Protein AF-A0A534YIG6-F1 (afdb_monomer)

Secondary structure (DSSP, 8-state):
-HHHHHHHHHHHHHHHHHHHHHHHT--HHHHHHHHHHHHHTSTT-------HHHHHHHHHHHHHHHHHHHS-HHHHHHTHHHHHIIIIIIHHHHHHHHHHHHHHHH---HHHHHHHHHHH-S--HHHHHHHHHHTT--HHHHHHHHHHHHHHHHHHHHTTT-EEEEEEEEEEEETTEEEEE-TT-EE---TT---EEEEEEEEEEEEE------

Mean predicted aligned error: 13.11 Å

Solvent-accessible surface area (backbone atoms only — not comparable to full-atom values): 12025 Å² total; per-residue (Å²): 122,68,67,64,56,50,51,50,50,51,52,53,50,52,50,50,37,40,54,49,16,62,73,73,74,42,62,45,68,59,38,48,53,53,50,50,54,56,48,72,70,42,89,86,62,78,82,77,83,72,57,62,69,58,47,46,66,63,51,44,57,60,52,51,50,52,53,59,75,72,51,57,66,68,61,36,64,77,38,42,70,61,23,48,43,49,51,47,50,47,27,51,52,41,13,52,50,44,14,51,50,36,27,70,76,68,67,39,55,68,68,64,13,42,50,52,6,60,70,68,26,66,76,66,40,70,60,51,54,54,50,39,60,74,69,64,54,53,73,67,58,52,42,37,52,54,44,22,34,54,52,50,56,48,49,55,58,67,60,57,59,45,27,35,29,72,36,49,28,36,35,46,30,51,88,89,48,71,45,80,40,43,60,73,37,72,49,71,82,65,87,92,60,76,65,49,83,47,63,42,98,83,34,59,46,64,51,64,70,69,80,82,85,125

Sequence (214 aa):
MRGFETILVLICASTGLAVLGRRVSIPVPIMLVFGGLVAALIPGVQVVEIDPALAFTIFVPPLLFRSAITTSLRGLRANLRSVTLLAVGLVIATALAVAAAAHHFFHLGWAPAFVLGAILAPPDAVIGISLARALRLSRRSITIIEGETLLNDTTAFILYAQAVVTEGEMWLTFGTHTQHLGVGDTFHVPLGTPHSEKYGPQGATYWVARRNAR

Nearest PDB structures (foldseek):
  3d82-assembly1_E  TM=8.010E-01  e=5.508E-02  Shewanella frigidimarina NCIMB 400
  5wse-assembly2_C  TM=7.393E-01  e=2.748E-01  Thermotoga maritima MSB8
  8awo-assembly1_B  TM=7.359E-01  e=3.082E-01  Thermotoga maritima
  5wsf-assembly2_C  TM=7.374E-01  e=3.878E-01  Thermotoga maritima MSB8
  1y9q-assembly1_A-2  TM=3.743E-01  e=9.779E-02  Vibrio cholerae

pLDDT: mean 78.13, std 11.06, range [35.03, 95.88]

Structure (mmCIF, N/CA/C/O backbone):
data_AF-A0A534YIG6-F1
#
_entry.id   AF-A0A534YIG6-F1
#
loop_
_atom_site.group_PDB
_atom_site.id
_atom_site.type_symbol
_atom_site.label_atom_id
_atom_site.label_alt_id
_atom_site.label_comp_id
_atom_site.label_asym_id
_atom_site.label_entity_id
_atom_site.label_seq_id
_atom_site.pdbx_PDB_ins_code
_atom_site.Cartn_x
_atom_site.Cartn_y
_atom_site.Cartn_z
_atom_site.occupancy
_atom_site.B_iso_or_equiv
_atom_site.auth_seq_id
_atom_site.auth_comp_id
_atom_site.auth_asym_id
_atom_site.auth_atom_id
_atom_site.pdbx_PDB_model_num
ATOM 1 N N . MET A 1 1 ? -7.951 -27.644 20.552 1.00 49.50 1 MET A N 1
ATOM 2 C CA . MET A 1 1 ? -7.388 -28.329 19.364 1.00 49.50 1 MET A CA 1
ATOM 3 C C . MET A 1 1 ? -7.825 -27.718 18.022 1.00 49.50 1 MET A C 1
ATOM 5 O O . MET A 1 1 ? -7.054 -27.810 17.085 1.00 49.50 1 MET A O 1
ATOM 9 N N . ARG A 1 2 ? -8.957 -26.993 17.928 1.00 66.31 2 ARG A N 1
ATOM 10 C CA . ARG A 1 2 ? -9.499 -26.456 16.655 1.00 66.31 2 ARG A CA 1
ATOM 11 C C . ARG A 1 2 ? -8.653 -25.393 15.922 1.00 66.31 2 ARG A C 1
ATOM 13 O O . ARG A 1 2 ? -8.691 -25.334 14.705 1.00 66.31 2 ARG A O 1
ATOM 20 N N . GLY A 1 3 ? -7.873 -24.562 16.623 1.00 70.06 3 GLY A N 1
ATOM 21 C CA . GLY A 1 3 ? -7.145 -23.451 15.981 1.00 70.06 3 GLY A CA 1
ATOM 22 C C . GLY A 1 3 ? -6.006 -23.890 15.049 1.00 70.06 3 GLY A C 1
ATOM 23 O O . GLY A 1 3 ? -5.864 -23.357 13.953 1.00 70.06 3 GLY A O 1
ATOM 24 N N . PHE A 1 4 ? -5.220 -24.890 15.460 1.00 76.69 4 PHE A N 1
ATOM 25 C CA . PHE A 1 4 ? -4.097 -25.401 14.666 1.00 76.69 4 PHE A CA 1
ATOM 26 C C . PHE A 1 4 ? -4.571 -26.099 13.383 1.00 76.69 4 PHE A C 1
ATOM 28 O O . PHE A 1 4 ? -4.028 -25.852 12.309 1.00 76.69 4 PHE A O 1
ATOM 35 N N . GLU A 1 5 ? -5.626 -26.910 13.484 1.00 81.94 5 GLU A N 1
ATOM 36 C CA . GLU A 1 5 ? -6.263 -27.568 12.338 1.00 81.94 5 GLU A CA 1
ATOM 37 C C . GLU A 1 5 ? -6.800 -26.543 11.333 1.00 81.94 5 GLU A C 1
ATOM 39 O O . GLU A 1 5 ? -6.536 -26.665 10.139 1.00 81.94 5 GLU A O 1
ATOM 44 N N . THR A 1 6 ? -7.464 -25.482 11.804 1.00 79.62 6 THR A N 1
ATOM 45 C CA . THR A 1 6 ? -7.953 -24.398 10.939 1.00 79.62 6 THR A CA 1
ATOM 46 C C . THR A 1 6 ? -6.810 -23.692 10.210 1.00 79.62 6 THR A C 1
ATOM 48 O O . THR A 1 6 ? -6.906 -23.468 9.005 1.00 79.62 6 THR A O 1
ATOM 51 N N . ILE A 1 7 ? -5.699 -23.384 10.892 1.00 82.00 7 ILE A N 1
ATOM 52 C CA . ILE A 1 7 ? -4.524 -22.765 10.255 1.00 82.00 7 ILE A CA 1
ATOM 53 C C . ILE A 1 7 ? -3.940 -23.689 9.180 1.00 82.00 7 ILE A C 1
ATOM 55 O O . ILE A 1 7 ? -3.652 -23.230 8.076 1.00 82.00 7 ILE A O 1
ATOM 59 N N . LEU A 1 8 ? -3.806 -24.989 9.462 1.00 85.31 8 LEU A N 1
ATOM 60 C CA . LEU A 1 8 ? -3.329 -25.959 8.474 1.00 85.31 8 LEU A CA 1
ATOM 61 C C . LEU A 1 8 ? -4.254 -26.037 7.256 1.00 85.31 8 LEU A C 1
ATOM 63 O O . LEU A 1 8 ? -3.773 -25.991 6.125 1.00 85.31 8 LEU A O 1
ATOM 67 N N . VAL A 1 9 ? -5.572 -26.089 7.468 1.00 86.88 9 VAL A N 1
ATOM 68 C CA . VAL A 1 9 ? -6.560 -26.082 6.380 1.00 86.88 9 VAL A CA 1
ATOM 69 C C . VAL A 1 9 ? -6.446 -24.804 5.551 1.00 86.88 9 VAL A C 1
ATOM 71 O O . VAL A 1 9 ? -6.423 -24.885 4.325 1.00 86.88 9 VAL A O 1
ATOM 74 N N . LEU A 1 10 ? -6.302 -23.636 6.184 1.00 85.19 10 LEU A N 1
ATOM 75 C CA . LEU A 1 10 ? -6.121 -22.358 5.487 1.00 85.19 10 LEU A CA 1
ATOM 76 C C . LEU A 1 10 ? -4.812 -22.314 4.683 1.00 85.19 10 LEU A C 1
ATOM 78 O O . LEU A 1 10 ? -4.804 -21.831 3.549 1.00 85.19 10 LEU A O 1
ATOM 82 N N . ILE A 1 11 ? -3.711 -22.855 5.212 1.00 88.06 11 ILE A N 1
ATOM 83 C CA . ILE A 1 11 ? -2.432 -22.959 4.489 1.00 88.06 11 ILE A CA 1
ATOM 84 C C . ILE A 1 11 ? -2.565 -23.907 3.290 1.00 88.06 11 ILE A C 1
ATOM 86 O O . ILE A 1 11 ? -2.140 -23.571 2.183 1.00 88.06 11 ILE A O 1
ATOM 90 N N . CYS A 1 12 ? -3.189 -25.072 3.469 1.00 90.94 12 CYS A N 1
ATOM 91 C CA . CYS A 1 12 ? -3.427 -26.020 2.383 1.00 90.94 12 CYS A CA 1
ATOM 92 C C . CYS A 1 12 ? -4.341 -25.426 1.303 1.00 90.94 12 CYS A C 1
ATOM 94 O O . CYS A 1 12 ? -4.017 -25.504 0.117 1.00 90.94 12 CYS A O 1
ATOM 96 N N . ALA A 1 13 ? -5.443 -24.786 1.699 1.00 89.62 13 ALA A N 1
ATOM 97 C CA . ALA A 1 13 ? -6.391 -24.155 0.787 1.00 89.62 13 ALA A CA 1
ATOM 98 C C . ALA A 1 13 ? -5.748 -22.996 0.014 1.00 89.62 13 ALA A C 1
ATOM 100 O O . ALA A 1 13 ? -5.830 -22.958 -1.214 1.00 89.62 13 ALA A O 1
ATOM 101 N N . SER A 1 14 ? -5.042 -22.091 0.699 1.00 89.44 14 SER A N 1
ATOM 102 C CA . SER A 1 14 ? -4.335 -20.974 0.055 1.00 89.44 14 SER A CA 1
ATOM 103 C C . SER A 1 14 ? -3.239 -21.458 -0.899 1.00 89.44 14 SER A C 1
ATOM 105 O O . SER A 1 14 ? -3.114 -20.938 -2.009 1.00 89.44 14 SER A O 1
ATOM 107 N N . THR A 1 15 ? -2.501 -22.510 -0.535 1.00 91.69 15 THR A N 1
ATOM 108 C CA . THR A 1 15 ? -1.505 -23.133 -1.419 1.00 91.69 15 THR A CA 1
ATOM 109 C C . THR A 1 15 ? -2.167 -23.761 -2.646 1.00 91.69 15 THR A C 1
ATOM 111 O O . THR A 1 15 ? -1.694 -23.558 -3.767 1.00 91.69 15 THR A O 1
ATOM 114 N N . GLY A 1 16 ? -3.283 -24.475 -2.465 1.00 93.50 16 GLY A N 1
ATOM 115 C CA . GLY A 1 16 ? -4.069 -25.059 -3.553 1.00 93.50 16 GLY A CA 1
ATOM 116 C C . GLY A 1 16 ? -4.593 -24.004 -4.527 1.00 93.50 16 GLY A C 1
ATOM 117 O O . GLY A 1 16 ? -4.392 -24.128 -5.736 1.00 93.50 16 GLY A O 1
ATOM 118 N N . LEU A 1 17 ? -5.169 -22.916 -4.008 1.00 92.38 17 LEU A N 1
ATOM 119 C CA . LEU A 1 17 ? -5.618 -21.766 -4.798 1.00 92.38 17 LEU A CA 1
ATOM 120 C C . LEU A 1 17 ? -4.461 -21.096 -5.543 1.00 92.38 17 LEU A C 1
ATOM 122 O O . LEU A 1 17 ? -4.604 -20.750 -6.714 1.00 92.38 17 LEU A O 1
ATOM 126 N N . ALA A 1 18 ? -3.295 -20.960 -4.908 1.00 88.94 18 ALA A N 1
ATOM 127 C CA . ALA A 1 18 ? -2.114 -20.393 -5.547 1.00 88.94 18 ALA A CA 1
ATOM 128 C C . ALA A 1 18 ? -1.583 -21.280 -6.687 1.00 88.94 18 ALA A C 1
ATOM 130 O O . ALA A 1 18 ? -1.175 -20.767 -7.731 1.00 88.94 18 ALA A O 1
ATOM 131 N N . VAL A 1 19 ? -1.586 -22.607 -6.515 1.00 92.12 19 VAL A N 1
ATOM 132 C CA . VAL A 1 19 ? -1.224 -23.563 -7.576 1.00 92.12 19 VAL A CA 1
ATOM 133 C C . VAL A 1 19 ? -2.226 -23.495 -8.724 1.00 92.12 19 VAL A C 1
ATOM 135 O O . VAL A 1 19 ? -1.816 -23.427 -9.884 1.00 92.12 19 VAL A O 1
ATOM 138 N N . LEU A 1 20 ? -3.522 -23.478 -8.407 1.00 91.06 20 LEU A N 1
ATOM 139 C CA . LEU A 1 20 ? -4.584 -23.395 -9.400 1.00 91.06 20 LEU A CA 1
ATOM 140 C C . LEU A 1 20 ? -4.486 -22.093 -10.196 1.00 91.06 20 LEU A C 1
ATOM 142 O O . LEU A 1 20 ? -4.445 -22.151 -11.420 1.00 91.06 20 LEU A O 1
ATOM 146 N N . GLY A 1 21 ? -4.341 -20.951 -9.518 1.00 86.31 21 GLY A N 1
ATOM 147 C CA . GLY A 1 21 ? -4.165 -19.638 -10.143 1.00 86.31 21 GLY A CA 1
ATOM 148 C C . GLY A 1 21 ? -3.024 -19.616 -11.149 1.00 86.31 21 GLY A C 1
ATOM 149 O O . GLY A 1 21 ? -3.207 -19.198 -12.290 1.00 86.31 21 GLY A O 1
ATOM 150 N N . ARG A 1 22 ? -1.870 -20.187 -10.777 1.00 85.88 22 ARG A N 1
ATOM 151 C CA . ARG A 1 22 ? -0.736 -20.329 -11.701 1.00 85.88 22 ARG A CA 1
ATOM 152 C C . ARG A 1 22 ? -1.062 -21.200 -12.914 1.00 85.88 22 ARG A C 1
ATOM 154 O O . ARG A 1 22 ? -0.603 -20.880 -14.005 1.00 85.88 22 ARG A O 1
ATOM 161 N N . ARG A 1 23 ? -1.847 -22.273 -12.757 1.00 89.38 23 ARG A N 1
ATOM 162 C CA . ARG A 1 23 ? -2.255 -23.131 -13.885 1.00 89.38 23 ARG A CA 1
ATOM 163 C C . ARG A 1 23 ? -3.220 -22.439 -14.842 1.00 89.38 23 ARG A C 1
ATOM 165 O O . ARG A 1 23 ? -3.083 -22.616 -16.045 1.00 89.38 23 ARG A O 1
ATOM 172 N N . VAL A 1 24 ? -4.165 -21.659 -14.323 1.00 89.88 24 VAL A N 1
ATOM 173 C CA . VAL A 1 24 ? -5.158 -20.943 -15.142 1.00 89.88 24 VAL A CA 1
ATOM 174 C C . VAL A 1 24 ? -4.703 -19.538 -15.556 1.00 89.88 24 VAL A C 1
ATOM 176 O O . VAL A 1 24 ? -5.471 -18.801 -16.159 1.00 89.88 24 VAL A O 1
ATOM 179 N N . SER A 1 25 ? -3.452 -19.162 -15.255 1.00 82.94 25 SER A N 1
ATOM 180 C CA . SER A 1 25 ? -2.882 -17.831 -15.530 1.00 82.94 25 SER A CA 1
ATOM 181 C C . SER A 1 25 ? -3.650 -16.663 -14.896 1.00 82.94 25 SER A C 1
ATOM 183 O O . SER A 1 25 ? -3.586 -15.535 -15.378 1.00 82.94 25 SER A O 1
ATOM 185 N N . ILE A 1 26 ? -4.337 -16.916 -13.779 1.00 82.69 26 ILE A N 1
ATOM 186 C CA . ILE A 1 26 ? -4.983 -15.879 -12.972 1.00 82.69 26 ILE A CA 1
ATOM 187 C C . ILE A 1 26 ? -4.019 -15.464 -11.847 1.00 82.69 26 ILE A C 1
ATOM 189 O O . ILE A 1 26 ? -3.468 -16.336 -11.163 1.00 82.69 26 ILE A O 1
ATOM 193 N N . PRO A 1 27 ? -3.810 -14.154 -11.613 1.00 78.44 27 PRO A N 1
ATOM 194 C CA . PRO A 1 27 ? -3.016 -13.666 -10.492 1.00 78.44 27 PRO A CA 1
ATOM 195 C C . PRO A 1 27 ? -3.444 -14.278 -9.153 1.00 78.44 27 PRO A C 1
ATOM 197 O O . PRO A 1 27 ? -4.619 -14.276 -8.789 1.00 78.44 27 PRO A O 1
ATOM 200 N N . VAL A 1 28 ? -2.463 -14.768 -8.390 1.00 82.75 28 VAL A N 1
ATOM 201 C CA . VAL A 1 28 ? -2.686 -15.414 -7.086 1.00 82.75 28 VAL A CA 1
ATOM 202 C C . VAL A 1 28 ? -3.504 -14.547 -6.113 1.00 82.75 28 VAL A C 1
ATOM 204 O O . VAL A 1 28 ? -4.407 -15.108 -5.497 1.00 82.75 28 VAL A O 1
ATOM 207 N N . PRO A 1 29 ? -3.288 -13.217 -5.986 1.00 82.69 29 PRO A N 1
ATOM 208 C CA . PRO A 1 29 ? -4.099 -12.385 -5.092 1.00 82.69 29 PRO A CA 1
ATOM 209 C C . PRO A 1 29 ? -5.599 -12.457 -5.397 1.00 82.69 29 PRO A C 1
ATOM 211 O O . PRO A 1 29 ? -6.402 -12.599 -4.482 1.00 82.69 29 PRO A O 1
ATOM 214 N N . ILE A 1 30 ? -5.977 -12.460 -6.681 1.00 84.94 30 ILE A N 1
ATOM 215 C CA . ILE A 1 30 ? -7.377 -12.576 -7.112 1.00 84.94 30 ILE A CA 1
ATOM 216 C C . ILE A 1 30 ? -7.951 -13.920 -6.650 1.00 84.94 30 ILE A C 1
ATOM 218 O O . ILE A 1 30 ? -9.016 -13.964 -6.038 1.00 84.94 30 ILE A O 1
ATOM 222 N N . MET A 1 31 ? -7.215 -15.012 -6.870 1.00 88.00 31 MET A N 1
ATOM 223 C CA . MET A 1 31 ? -7.632 -16.350 -6.434 1.00 88.00 31 MET A CA 1
ATOM 224 C C . MET A 1 31 ? -7.809 -16.445 -4.917 1.00 88.00 31 MET A C 1
ATOM 226 O O . MET A 1 31 ? -8.735 -17.104 -4.452 1.00 88.00 31 MET A O 1
ATOM 230 N N . LEU A 1 32 ? -6.937 -15.792 -4.145 1.00 88.31 32 LEU A N 1
ATOM 231 C CA . LEU A 1 32 ? -7.013 -15.780 -2.685 1.00 88.31 32 LEU A CA 1
ATOM 232 C C . LEU A 1 32 ? -8.190 -14.943 -2.175 1.00 88.31 32 LEU A C 1
ATOM 234 O O . LEU A 1 32 ? -8.869 -15.385 -1.255 1.00 88.31 32 LEU A O 1
ATOM 238 N N . VAL A 1 33 ? -8.472 -13.787 -2.784 1.00 88.06 33 VAL A N 1
ATOM 239 C CA . VAL A 1 33 ? -9.627 -12.946 -2.419 1.00 88.06 33 VAL A CA 1
ATOM 240 C C . VAL A 1 33 ? -10.936 -13.678 -2.698 1.00 88.06 33 VAL A C 1
ATOM 242 O O . VAL A 1 33 ? -11.773 -13.793 -1.805 1.00 88.06 33 VAL A O 1
ATOM 245 N N . PHE A 1 34 ? -11.104 -14.238 -3.900 1.00 90.00 34 PHE A N 1
ATOM 246 C CA . PHE A 1 34 ? -12.306 -15.007 -4.230 1.00 90.00 34 PHE A CA 1
ATOM 247 C C . PHE A 1 34 ? -12.418 -16.286 -3.398 1.00 90.00 34 PHE A C 1
ATOM 249 O O . PHE A 1 34 ? -13.502 -16.612 -2.923 1.00 90.00 34 PHE A O 1
ATOM 256 N N . GLY A 1 35 ? -11.309 -16.993 -3.171 1.00 90.00 35 GLY A N 1
ATOM 257 C CA . GLY A 1 35 ? -11.291 -18.174 -2.312 1.00 90.00 35 GLY A CA 1
ATOM 258 C C . GLY A 1 35 ? -11.660 -17.855 -0.863 1.00 90.00 35 GLY A C 1
ATOM 259 O O . GLY A 1 35 ? -12.450 -18.580 -0.265 1.00 90.00 35 GLY A O 1
ATOM 260 N N . GLY A 1 36 ? -11.151 -16.746 -0.321 1.00 88.75 36 GLY A N 1
ATOM 261 C CA . GLY A 1 36 ? -11.511 -16.241 1.002 1.00 88.75 36 GLY A CA 1
ATOM 262 C C . GLY A 1 36 ? -12.979 -15.826 1.092 1.00 88.75 36 GLY A C 1
ATOM 263 O O . GLY A 1 36 ? -13.642 -16.166 2.066 1.00 88.75 36 GLY A O 1
ATOM 264 N N . LEU A 1 37 ? -13.513 -15.175 0.053 1.00 89.31 37 LEU A N 1
ATOM 265 C CA . LEU A 1 37 ? -14.929 -14.813 -0.028 1.00 89.31 37 LEU A CA 1
ATOM 266 C C . LEU A 1 37 ? -15.829 -16.055 -0.034 1.00 89.31 37 LEU A C 1
ATOM 268 O O . LEU A 1 37 ? -16.787 -16.120 0.728 1.00 89.31 37 LEU A O 1
ATOM 272 N N . VAL A 1 38 ? -15.503 -17.062 -0.850 1.00 89.25 38 VAL A N 1
ATOM 273 C CA . VAL A 1 38 ? -16.237 -18.336 -0.878 1.00 89.25 38 VAL A CA 1
ATOM 274 C C . VAL A 1 38 ? -16.141 -19.040 0.474 1.00 89.25 38 VAL A C 1
ATOM 276 O O . VAL A 1 38 ? -17.154 -19.515 0.977 1.00 89.25 38 VAL A O 1
ATOM 279 N N . ALA A 1 39 ? -14.959 -19.066 1.095 1.00 85.56 39 ALA A N 1
ATOM 280 C CA . ALA A 1 39 ? -14.767 -19.661 2.414 1.00 85.56 39 ALA A CA 1
ATOM 281 C C . ALA A 1 39 ? -15.574 -18.945 3.509 1.00 85.56 39 ALA A C 1
ATOM 283 O O . ALA A 1 39 ? -16.122 -19.609 4.384 1.00 85.56 39 ALA A O 1
ATOM 284 N N . ALA A 1 40 ? -15.705 -17.616 3.437 1.00 84.06 40 ALA A N 1
ATOM 285 C CA . ALA A 1 40 ? -16.496 -16.826 4.379 1.00 84.06 40 ALA A CA 1
ATOM 286 C C . ALA A 1 40 ? -18.004 -17.130 4.310 1.00 84.06 40 ALA A C 1
ATOM 288 O O . ALA A 1 40 ? -18.717 -16.915 5.287 1.00 84.06 40 ALA A O 1
ATOM 289 N N . LEU A 1 41 ? -18.494 -17.652 3.179 1.00 86.44 41 LEU A N 1
ATOM 290 C CA . LEU A 1 41 ? -19.889 -18.073 3.017 1.00 86.44 41 LEU A CA 1
ATOM 291 C C . LEU A 1 41 ? -20.163 -19.482 3.572 1.00 86.44 41 LEU A C 1
ATOM 293 O O . LEU A 1 41 ? -21.326 -19.864 3.689 1.00 86.44 41 LEU A O 1
ATOM 297 N N . ILE A 1 42 ? -19.128 -20.264 3.907 1.00 84.25 42 ILE A N 1
ATOM 298 C CA . ILE A 1 42 ? -19.281 -21.631 4.419 1.00 84.25 42 ILE A CA 1
ATOM 299 C C . ILE A 1 42 ? -19.593 -21.580 5.927 1.00 84.25 42 ILE A C 1
ATOM 301 O O . ILE A 1 42 ? -18.745 -21.149 6.717 1.00 84.25 42 ILE A O 1
ATOM 305 N N . PRO A 1 43 ? -20.771 -22.063 6.370 1.00 77.31 43 PRO A N 1
ATOM 306 C CA . PRO A 1 43 ? -21.122 -22.082 7.786 1.00 77.31 43 PRO A CA 1
ATOM 307 C C . PRO A 1 43 ? -20.145 -22.956 8.580 1.00 77.31 43 PRO A C 1
ATOM 309 O O . PRO A 1 43 ? -19.901 -24.107 8.226 1.00 77.31 43 PRO A O 1
ATOM 312 N N . GLY A 1 44 ? -19.602 -22.422 9.675 1.00 74.56 44 GLY A N 1
ATOM 313 C CA . GLY A 1 44 ? -18.686 -23.153 10.558 1.00 74.56 44 GLY A CA 1
ATOM 314 C C . GLY A 1 44 ? -17.196 -22.949 10.270 1.00 74.56 44 GLY A C 1
ATOM 315 O O . GLY A 1 44 ? -16.374 -23.425 11.056 1.00 74.56 44 GLY A O 1
ATOM 316 N N . VAL A 1 45 ? -16.825 -22.203 9.221 1.00 72.56 45 VAL A N 1
ATOM 317 C CA . VAL A 1 45 ? -15.451 -21.699 9.077 1.00 72.56 45 VAL A CA 1
ATOM 318 C C . VAL A 1 45 ? -15.197 -20.678 10.182 1.00 72.56 45 VAL A C 1
ATOM 320 O O . VAL A 1 45 ? -15.878 -19.659 10.281 1.00 72.56 45 VAL A O 1
ATOM 323 N N . GLN A 1 46 ? -14.225 -20.964 11.048 1.00 68.81 46 GLN A N 1
ATOM 324 C CA . GLN A 1 46 ? -13.821 -20.012 12.075 1.00 68.81 46 GLN A CA 1
ATOM 325 C C . GLN A 1 46 ? -13.080 -18.855 11.408 1.00 68.81 46 GLN A C 1
ATOM 327 O O . GLN A 1 46 ? -12.040 -19.062 10.780 1.00 68.81 46 GLN A O 1
ATOM 332 N N . VAL A 1 47 ? -13.604 -17.641 11.565 1.00 67.94 47 VAL A N 1
ATOM 333 C CA . VAL A 1 47 ? -12.880 -16.429 11.189 1.00 67.94 47 VAL A CA 1
ATOM 334 C C . VAL A 1 47 ? -11.720 -16.287 12.166 1.00 67.94 47 VAL A C 1
ATOM 336 O O . VAL A 1 47 ? -11.909 -15.992 13.344 1.00 67.94 47 VAL A O 1
ATOM 339 N N . VAL A 1 48 ? -10.513 -16.587 11.690 1.00 69.94 48 VAL A N 1
ATOM 340 C CA . VAL A 1 48 ? -9.295 -16.355 12.461 1.00 69.94 48 VAL A CA 1
ATOM 341 C C . VAL A 1 48 ? -8.974 -14.873 12.344 1.00 69.94 48 VAL A C 1
ATOM 343 O O . VAL A 1 48 ? -8.442 -14.424 11.330 1.00 69.94 48 VAL A O 1
ATOM 346 N N . GLU A 1 49 ? -9.319 -14.108 13.374 1.00 69.69 49 GLU A N 1
ATOM 347 C CA . GLU A 1 49 ? -8.887 -12.719 13.489 1.00 69.69 49 GLU A CA 1
ATOM 348 C C . GLU A 1 49 ? -7.393 -12.693 13.816 1.00 69.69 49 GLU A C 1
ATOM 350 O O . GLU A 1 49 ? -6.964 -12.928 14.945 1.00 69.69 49 GLU A O 1
ATOM 355 N N . ILE A 1 50 ? -6.580 -12.457 12.788 1.00 68.69 50 ILE A N 1
ATOM 356 C CA . ILE A 1 50 ? -5.165 -12.150 12.970 1.00 68.69 50 ILE A CA 1
ATOM 357 C C . ILE A 1 50 ? -5.079 -10.670 13.304 1.00 68.69 50 ILE A C 1
ATOM 359 O O . ILE A 1 50 ? -5.517 -9.849 12.499 1.00 68.69 50 ILE A O 1
ATOM 363 N N . ASP A 1 51 ? -4.487 -10.333 14.452 1.00 72.31 51 ASP A N 1
ATOM 364 C CA . ASP A 1 51 ? -4.167 -8.947 14.782 1.00 72.31 51 ASP A CA 1
ATOM 365 C C . ASP A 1 51 ? -3.273 -8.358 13.676 1.00 72.31 51 ASP A C 1
ATOM 367 O O . ASP A 1 51 ? -2.143 -8.818 13.480 1.00 72.31 51 ASP A O 1
ATOM 371 N N . PRO A 1 52 ? -3.742 -7.337 12.943 1.00 65.25 52 PRO A N 1
ATOM 372 C CA . PRO A 1 52 ? -2.955 -6.698 11.903 1.00 65.25 52 PRO A CA 1
ATOM 373 C C . PRO A 1 52 ? -1.634 -6.128 12.402 1.00 65.25 52 PRO A C 1
ATOM 375 O O . PRO A 1 52 ? -0.685 -6.122 11.630 1.00 65.25 52 PRO A O 1
ATOM 378 N N . ALA A 1 53 ? -1.518 -5.713 13.669 1.00 65.00 53 ALA A N 1
ATOM 379 C CA . ALA A 1 53 ? -0.240 -5.263 14.215 1.00 65.00 53 ALA A CA 1
ATOM 380 C C . ALA A 1 53 ? 0.790 -6.400 14.250 1.00 65.00 53 ALA A C 1
ATOM 382 O O . ALA A 1 53 ? 1.939 -6.224 13.832 1.00 65.00 53 ALA A O 1
ATOM 383 N N . LEU A 1 54 ? 0.363 -7.592 14.675 1.00 71.62 54 LEU A N 1
ATOM 384 C CA . LEU A 1 54 ? 1.181 -8.801 14.609 1.00 71.62 54 LEU A CA 1
ATOM 385 C C . LEU A 1 54 ? 1.453 -9.206 13.158 1.00 71.62 54 LEU A C 1
ATOM 387 O O . LEU A 1 54 ? 2.590 -9.535 12.833 1.00 71.62 54 LEU A O 1
ATOM 391 N N . ALA A 1 55 ? 0.459 -9.130 12.268 1.00 72.06 55 ALA A N 1
ATOM 392 C CA . ALA A 1 55 ? 0.651 -9.434 10.852 1.00 72.06 55 ALA A CA 1
ATOM 393 C C . ALA A 1 55 ? 1.693 -8.505 10.210 1.00 72.06 55 ALA A C 1
ATOM 395 O O . ALA A 1 55 ? 2.631 -8.985 9.578 1.00 72.06 55 ALA A O 1
ATOM 396 N N . PHE A 1 56 ? 1.590 -7.190 10.415 1.00 67.88 56 PHE A N 1
ATOM 397 C CA . PHE A 1 56 ? 2.572 -6.239 9.906 1.00 67.88 56 PHE A CA 1
ATOM 398 C C . PHE A 1 56 ? 3.954 -6.513 10.501 1.00 67.88 56 PHE A C 1
ATOM 400 O O . PHE A 1 56 ? 4.916 -6.637 9.754 1.00 67.88 56 PHE A O 1
ATOM 407 N N . THR A 1 57 ? 4.055 -6.713 11.815 1.00 73.00 57 THR A N 1
ATOM 408 C CA . THR A 1 57 ? 5.340 -6.961 12.490 1.00 73.00 57 THR A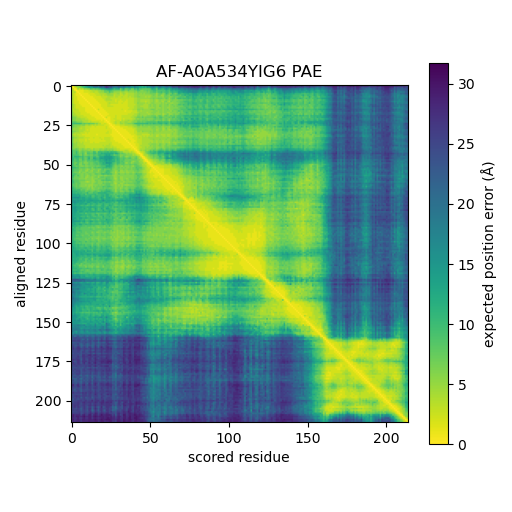 CA 1
ATOM 409 C C . THR A 1 57 ? 6.011 -8.260 12.034 1.00 73.00 57 THR A C 1
ATOM 411 O O . THR A 1 57 ? 7.233 -8.319 11.931 1.00 73.00 57 THR A O 1
ATOM 414 N N . ILE A 1 58 ? 5.235 -9.305 11.743 1.00 77.12 58 ILE A N 1
ATOM 415 C CA . ILE A 1 58 ? 5.766 -10.615 11.347 1.00 77.12 58 ILE A CA 1
ATOM 416 C C . ILE A 1 58 ? 6.044 -10.671 9.841 1.00 77.12 58 ILE A C 1
ATOM 418 O O . ILE A 1 58 ? 7.074 -11.205 9.434 1.00 77.12 58 ILE A O 1
ATOM 422 N N . PHE A 1 59 ? 5.147 -10.139 9.004 1.00 78.81 59 PHE A N 1
ATOM 423 C CA . PHE A 1 59 ? 5.227 -10.292 7.549 1.00 78.81 59 PHE A CA 1
ATOM 424 C C . PHE A 1 59 ? 5.947 -9.135 6.848 1.00 78.81 59 PHE A C 1
ATOM 426 O O . PHE A 1 59 ? 6.675 -9.392 5.890 1.00 78.81 59 PHE A O 1
ATOM 433 N N . VAL A 1 60 ? 5.807 -7.884 7.304 1.00 75.38 60 VAL A N 1
ATOM 434 C CA . VAL A 1 60 ? 6.413 -6.729 6.612 1.00 75.38 60 VAL A CA 1
ATOM 435 C C . VAL A 1 60 ? 7.939 -6.757 6.658 1.00 75.38 60 VAL A C 1
ATOM 437 O O . VAL A 1 60 ? 8.532 -6.632 5.587 1.00 75.38 60 VAL A O 1
ATOM 440 N N . PRO A 1 61 ? 8.621 -6.968 7.804 1.00 76.62 61 PRO A N 1
ATOM 441 C CA . PRO A 1 61 ? 10.080 -6.914 7.826 1.00 76.62 61 PRO A CA 1
ATOM 442 C C . PRO A 1 61 ? 10.746 -7.947 6.904 1.00 76.62 61 PRO A C 1
ATOM 444 O O . PRO A 1 61 ? 11.631 -7.552 6.143 1.00 76.62 61 PRO A O 1
ATOM 447 N N . PRO A 1 62 ? 10.326 -9.231 6.867 1.00 77.69 62 PRO A N 1
ATOM 448 C CA . PRO A 1 62 ? 10.870 -10.189 5.904 1.00 77.69 62 PRO A CA 1
ATOM 449 C C . PRO A 1 62 ? 10.597 -9.813 4.443 1.00 77.69 62 PRO A C 1
ATOM 451 O O . PRO A 1 62 ? 11.472 -10.000 3.593 1.00 77.69 62 PRO A O 1
ATOM 454 N N . LEU A 1 63 ? 9.407 -9.280 4.135 1.00 74.75 63 LEU A N 1
ATOM 455 C CA . LEU A 1 63 ? 9.055 -8.835 2.783 1.00 74.75 63 LEU A CA 1
ATOM 456 C C . LEU A 1 63 ? 9.922 -7.645 2.348 1.00 74.75 63 LEU A C 1
ATOM 458 O O . LEU A 1 63 ? 10.535 -7.703 1.281 1.00 74.75 63 LEU A O 1
ATOM 462 N N . LEU A 1 64 ? 10.055 -6.625 3.200 1.00 72.38 64 LEU A N 1
ATOM 463 C CA . LEU A 1 64 ? 10.915 -5.464 2.962 1.00 72.38 64 LEU A CA 1
ATOM 464 C C . LEU A 1 64 ? 12.384 -5.866 2.833 1.00 72.38 64 LEU A C 1
ATOM 466 O O . LEU A 1 64 ? 13.059 -5.421 1.908 1.00 72.38 64 LEU A O 1
ATOM 470 N N . PHE A 1 65 ? 12.877 -6.741 3.715 1.00 74.12 65 PHE A N 1
ATOM 471 C CA . PHE A 1 65 ? 14.251 -7.236 3.658 1.00 74.12 65 PHE A CA 1
ATOM 472 C C . PHE A 1 65 ? 14.528 -7.936 2.326 1.00 74.12 65 PHE A C 1
ATOM 474 O O . PHE A 1 65 ? 15.526 -7.644 1.666 1.00 74.12 65 PHE A O 1
ATOM 481 N N . ARG A 1 66 ? 13.614 -8.809 1.879 1.00 75.94 66 ARG A N 1
ATOM 482 C CA . ARG A 1 66 ? 13.722 -9.487 0.583 1.00 75.94 66 ARG A CA 1
ATOM 483 C C . ARG A 1 66 ? 13.730 -8.496 -0.583 1.00 75.94 66 ARG A C 1
ATOM 485 O O . ARG A 1 66 ? 14.537 -8.651 -1.502 1.00 75.94 66 ARG A O 1
ATOM 492 N N . SER A 1 67 ? 12.867 -7.486 -0.558 1.00 69.25 67 SER A N 1
ATOM 493 C CA . SER A 1 67 ? 12.830 -6.440 -1.586 1.00 69.25 67 SER A CA 1
ATOM 494 C C . SER A 1 67 ? 14.116 -5.605 -1.594 1.00 69.25 67 SER A C 1
ATOM 496 O O . SER A 1 67 ? 14.674 -5.339 -2.659 1.00 69.25 67 SER A O 1
ATOM 498 N N . ALA A 1 68 ? 14.658 -5.268 -0.421 1.00 71.75 68 ALA A N 1
ATOM 499 C CA . ALA A 1 68 ? 15.886 -4.490 -0.284 1.00 71.75 68 ALA A CA 1
ATOM 500 C C . ALA A 1 68 ? 17.117 -5.220 -0.848 1.00 71.75 68 ALA A C 1
ATOM 502 O O . ALA A 1 68 ? 17.907 -4.614 -1.569 1.00 71.75 68 ALA A O 1
ATOM 503 N N . ILE A 1 69 ? 17.270 -6.523 -0.579 1.00 77.06 69 ILE A N 1
ATOM 504 C CA . ILE A 1 69 ? 18.433 -7.298 -1.054 1.00 77.06 69 ILE A CA 1
ATOM 505 C C . ILE A 1 69 ? 18.355 -7.673 -2.541 1.00 77.06 69 ILE A C 1
ATOM 507 O O . ILE A 1 69 ? 19.382 -7.945 -3.159 1.00 77.06 69 ILE A O 1
ATOM 511 N N . THR A 1 70 ? 17.153 -7.720 -3.122 1.00 71.00 70 THR A N 1
ATOM 512 C CA . THR A 1 70 ? 16.960 -8.078 -4.540 1.00 71.00 70 THR A CA 1
ATOM 513 C C . THR A 1 70 ? 17.020 -6.872 -5.477 1.00 71.00 70 THR A C 1
ATOM 515 O O . THR A 1 70 ? 17.239 -7.042 -6.678 1.00 71.00 70 THR A O 1
ATOM 518 N N . THR A 1 71 ? 16.893 -5.656 -4.942 1.00 71.50 71 THR A N 1
ATOM 519 C CA . THR A 1 71 ? 16.852 -4.424 -5.734 1.00 71.50 71 THR A CA 1
ATOM 520 C C . THR A 1 71 ? 18.248 -3.861 -6.005 1.00 71.50 71 THR A C 1
ATOM 522 O O . THR A 1 71 ? 19.083 -3.704 -5.115 1.00 71.50 71 THR A O 1
ATOM 525 N N . SER A 1 72 ? 18.507 -3.473 -7.258 1.00 76.75 72 SER A N 1
ATOM 526 C CA . SER A 1 72 ? 19.764 -2.817 -7.635 1.00 76.75 72 SER A CA 1
ATOM 527 C C . SER A 1 72 ? 19.794 -1.350 -7.196 1.00 76.75 72 SER A C 1
ATOM 529 O O . SER A 1 72 ? 19.203 -0.485 -7.844 1.00 76.75 72 SER A O 1
ATOM 531 N N . LEU A 1 73 ? 20.585 -1.035 -6.166 1.00 75.06 73 LEU A N 1
ATOM 532 C CA . LEU A 1 73 ? 20.796 0.348 -5.710 1.00 75.06 73 LEU A CA 1
ATOM 533 C C . LEU A 1 73 ? 21.360 1.268 -6.806 1.00 75.06 73 LEU A C 1
ATOM 535 O O . LEU A 1 73 ? 21.014 2.447 -6.873 1.00 75.06 73 LEU A O 1
ATOM 539 N N . ARG A 1 74 ? 22.217 0.745 -7.694 1.00 80.31 74 ARG A N 1
ATOM 540 C CA . ARG A 1 74 ? 22.785 1.523 -8.809 1.00 80.31 74 ARG A CA 1
ATOM 541 C C . ARG A 1 74 ? 21.719 1.846 -9.862 1.00 80.31 74 ARG A C 1
ATOM 543 O O . ARG A 1 74 ? 21.670 2.977 -10.340 1.00 80.31 74 ARG A O 1
ATOM 550 N N . GLY A 1 75 ? 20.857 0.881 -10.189 1.00 78.75 75 GLY A N 1
ATOM 551 C CA . GLY A 1 75 ? 19.735 1.080 -11.110 1.00 78.75 75 GLY A CA 1
ATOM 552 C C . GLY A 1 75 ? 18.674 2.034 -10.554 1.00 78.75 75 GLY A C 1
ATOM 553 O O . GLY A 1 75 ? 18.172 2.882 -11.294 1.00 78.75 75 GLY A O 1
ATOM 554 N N . LEU A 1 76 ? 18.405 1.954 -9.248 1.00 78.69 76 LEU A N 1
ATOM 555 C CA . LEU A 1 76 ? 17.506 2.864 -8.540 1.00 78.69 76 LEU A CA 1
ATOM 556 C C . LEU A 1 76 ? 18.031 4.304 -8.583 1.00 78.69 76 LEU A C 1
ATOM 558 O O . LEU A 1 76 ? 17.323 5.201 -9.033 1.00 78.69 76 LEU A O 1
ATOM 562 N N . ARG A 1 77 ? 19.306 4.517 -8.217 1.00 82.06 77 ARG A N 1
ATOM 563 C CA . ARG A 1 77 ? 19.956 5.840 -8.272 1.00 82.06 77 ARG A CA 1
ATOM 564 C C . ARG A 1 77 ? 19.910 6.462 -9.667 1.00 82.06 77 ARG A C 1
ATOM 566 O O . ARG A 1 77 ? 19.614 7.645 -9.793 1.00 82.06 77 ARG A O 1
ATOM 573 N N . ALA A 1 78 ? 20.134 5.664 -10.711 1.00 86.38 78 ALA A N 1
ATOM 574 C CA . ALA A 1 78 ? 20.081 6.129 -12.098 1.00 86.38 78 ALA A CA 1
ATOM 575 C C . ALA A 1 78 ? 18.672 6.556 -12.561 1.00 86.38 78 ALA A C 1
ATOM 577 O O . ALA A 1 78 ? 18.549 7.281 -13.545 1.00 86.38 78 ALA A O 1
ATOM 578 N N . ASN A 1 79 ? 17.610 6.125 -11.870 1.00 83.94 79 ASN A N 1
ATOM 579 C CA . ASN A 1 79 ? 16.220 6.424 -12.221 1.00 83.94 79 ASN A CA 1
ATOM 580 C C . ASN A 1 79 ? 15.458 7.160 -11.109 1.00 83.94 79 ASN A C 1
ATOM 582 O O . ASN A 1 79 ? 14.232 7.229 -11.173 1.00 83.94 79 ASN A O 1
ATOM 586 N N . LEU A 1 80 ? 16.161 7.748 -10.130 1.00 83.00 80 LEU A N 1
ATOM 587 C CA . LEU A 1 80 ? 15.556 8.400 -8.961 1.00 83.00 80 LEU A CA 1
ATOM 588 C C . LEU A 1 80 ? 14.446 9.377 -9.337 1.00 83.00 80 LEU A C 1
ATOM 590 O O . LEU A 1 80 ? 13.382 9.315 -8.745 1.00 83.00 80 LEU A O 1
ATOM 594 N N . ARG A 1 81 ? 14.651 10.218 -10.359 1.00 87.50 81 ARG A N 1
ATOM 595 C CA . ARG A 1 81 ? 13.636 11.180 -10.816 1.00 87.50 81 ARG A CA 1
ATOM 596 C C . ARG A 1 81 ? 12.339 10.508 -11.272 1.00 87.50 81 ARG A C 1
ATOM 598 O O . ARG A 1 81 ? 11.264 10.988 -10.943 1.00 87.50 81 ARG A O 1
ATOM 605 N N . SER A 1 82 ? 12.42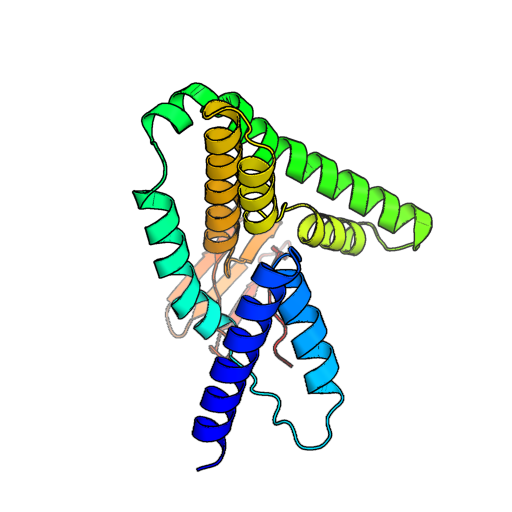8 9.438 -12.062 1.00 85.12 82 SER A N 1
ATOM 606 C CA . SER A 1 82 ? 11.238 8.710 -12.519 1.00 85.12 82 SER A CA 1
ATOM 607 C C . SER A 1 82 ? 10.560 7.996 -11.360 1.00 85.12 82 SER A C 1
ATOM 609 O O . SER A 1 82 ? 9.342 8.038 -11.250 1.00 85.12 82 SER A O 1
ATOM 611 N N . VAL A 1 83 ? 11.356 7.385 -10.483 1.00 82.88 83 VAL A N 1
ATOM 612 C CA . VAL A 1 83 ? 10.856 6.662 -9.316 1.00 82.88 83 VAL A CA 1
ATOM 613 C C . VAL A 1 83 ? 10.144 7.605 -8.350 1.00 82.88 83 VAL A C 1
ATOM 615 O O . VAL A 1 83 ? 9.037 7.300 -7.938 1.00 82.88 83 VAL A O 1
ATOM 618 N N . THR A 1 84 ? 10.710 8.770 -8.030 1.00 80.00 84 THR A N 1
ATOM 619 C CA . THR A 1 84 ? 10.062 9.736 -7.130 1.00 80.00 84 THR A CA 1
ATOM 620 C C . THR A 1 84 ? 8.821 10.364 -7.751 1.00 80.00 84 THR A C 1
ATOM 622 O O . THR A 1 84 ? 7.831 10.576 -7.057 1.00 80.00 84 THR A O 1
ATOM 625 N N . LEU A 1 85 ? 8.835 10.638 -9.057 1.00 86.00 85 LEU A N 1
ATOM 626 C CA . LEU A 1 85 ? 7.677 11.209 -9.744 1.00 86.00 85 LEU A CA 1
ATOM 627 C C . LEU A 1 85 ? 6.500 10.226 -9.794 1.00 86.00 85 LEU A C 1
ATOM 629 O O . LEU A 1 85 ? 5.361 10.657 -9.651 1.00 86.00 85 LEU A O 1
ATOM 633 N N . LEU A 1 86 ? 6.763 8.925 -9.931 1.00 81.94 86 LEU A N 1
ATOM 634 C CA . LEU A 1 86 ? 5.733 7.889 -9.820 1.00 81.94 86 LEU A CA 1
ATOM 635 C C . LEU A 1 86 ? 5.320 7.667 -8.358 1.00 81.94 86 LEU A C 1
ATOM 637 O O . LEU A 1 86 ? 4.155 7.838 -8.022 1.00 81.94 86 LEU A O 1
ATOM 641 N N . ALA A 1 87 ? 6.271 7.409 -7.460 1.00 74.31 87 ALA A N 1
ATOM 642 C CA . ALA A 1 87 ? 5.979 7.086 -6.063 1.00 74.31 87 ALA A CA 1
ATOM 643 C C . ALA A 1 87 ? 5.297 8.224 -5.285 1.00 74.31 87 ALA A C 1
ATOM 645 O O . ALA A 1 87 ? 4.533 7.963 -4.366 1.00 74.31 87 ALA A O 1
ATOM 646 N N . VAL A 1 88 ? 5.570 9.487 -5.629 1.00 78.88 88 VAL A N 1
ATOM 647 C CA . VAL A 1 88 ? 5.007 10.652 -4.926 1.00 78.88 88 VAL A CA 1
ATOM 648 C C . VAL A 1 88 ? 4.045 11.417 -5.824 1.00 78.88 88 VAL A C 1
ATOM 650 O O . VAL A 1 88 ? 2.902 11.661 -5.449 1.00 78.88 88 VAL A O 1
ATOM 653 N N . GLY A 1 89 ? 4.489 11.794 -7.024 1.00 84.62 89 GLY A N 1
ATOM 654 C CA . GLY A 1 89 ? 3.698 12.636 -7.921 1.00 84.62 89 GLY A CA 1
ATOM 655 C C . GLY A 1 89 ? 2.418 11.951 -8.397 1.00 84.62 89 GLY A C 1
ATOM 656 O O . GLY A 1 89 ? 1.339 12.534 -8.296 1.00 84.62 89 GLY A O 1
ATOM 657 N N . LEU A 1 90 ? 2.520 10.707 -8.874 1.00 84.94 90 LEU A N 1
ATOM 658 C CA . LEU A 1 90 ? 1.355 9.949 -9.333 1.00 84.94 90 LEU A CA 1
ATOM 659 C C . LEU A 1 90 ? 0.424 9.582 -8.171 1.00 84.94 90 LEU A C 1
ATOM 661 O O . LEU A 1 90 ? -0.790 9.666 -8.337 1.00 84.94 90 LEU A O 1
ATOM 665 N N . VAL A 1 91 ? 0.961 9.243 -6.995 1.00 82.44 91 VAL A N 1
ATOM 666 C CA . VAL A 1 91 ? 0.156 8.955 -5.792 1.00 82.44 91 VAL A CA 1
ATOM 667 C C . VAL A 1 91 ? -0.636 10.187 -5.347 1.00 82.44 91 VAL A C 1
ATOM 669 O O . VAL A 1 91 ? -1.839 10.099 -5.125 1.00 82.44 91 VAL A O 1
ATOM 672 N N . ILE A 1 92 ? -0.016 11.370 -5.292 1.00 83.31 92 ILE A N 1
ATOM 673 C CA . ILE A 1 92 ? -0.742 12.611 -4.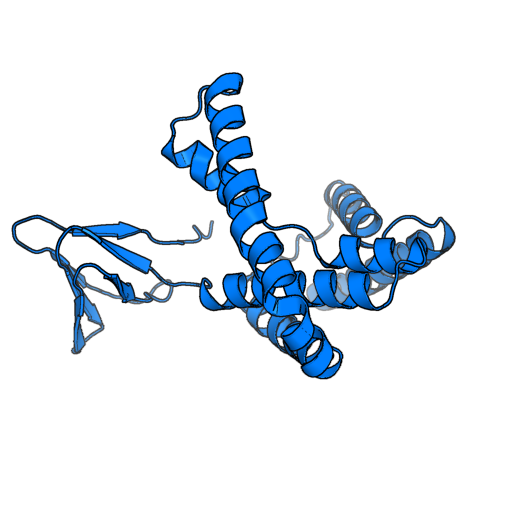979 1.00 83.31 92 ILE A CA 1
ATOM 674 C C . ILE A 1 92 ? -1.806 12.883 -6.046 1.00 83.31 92 ILE A C 1
ATOM 676 O O . ILE A 1 92 ? -2.959 13.151 -5.713 1.00 83.31 92 ILE A O 1
ATOM 680 N N . ALA A 1 93 ? -1.452 12.782 -7.329 1.00 90.94 93 ALA A N 1
ATOM 681 C CA . ALA A 1 93 ? -2.391 13.035 -8.417 1.00 90.94 93 ALA A CA 1
ATOM 682 C C . ALA A 1 93 ? -3.601 12.084 -8.378 1.00 90.94 93 ALA A C 1
ATOM 684 O O . ALA A 1 93 ? -4.737 12.526 -8.541 1.00 90.94 93 ALA A O 1
ATOM 685 N N . THR A 1 94 ? -3.374 10.794 -8.121 1.00 87.50 94 THR A N 1
ATOM 686 C CA . THR A 1 94 ? -4.441 9.789 -7.999 1.00 87.50 94 THR A CA 1
ATOM 687 C C . THR A 1 94 ? -5.279 10.001 -6.742 1.00 87.50 94 THR A C 1
ATOM 689 O O . THR A 1 94 ? -6.503 9.950 -6.838 1.00 87.50 94 THR A O 1
ATOM 692 N N . ALA A 1 95 ? -4.673 10.341 -5.600 1.00 85.06 95 ALA A N 1
ATOM 693 C CA . ALA A 1 95 ? -5.407 10.655 -4.374 1.00 85.06 95 ALA A CA 1
ATOM 694 C C . ALA A 1 95 ? -6.343 11.854 -4.568 1.00 85.06 95 ALA A C 1
ATOM 696 O O . ALA A 1 95 ? -7.516 11.790 -4.202 1.00 85.06 95 ALA A O 1
ATOM 697 N N . LEU A 1 96 ? -5.851 12.926 -5.201 1.00 89.06 96 LEU A N 1
ATOM 698 C CA . LEU A 1 96 ? -6.652 14.108 -5.522 1.00 89.06 96 LEU A CA 1
ATOM 699 C C . LEU A 1 96 ? -7.767 13.786 -6.524 1.00 89.06 96 LEU A C 1
ATOM 701 O O . LEU A 1 96 ? -8.897 14.233 -6.340 1.00 89.06 96 LEU A O 1
ATOM 705 N N . ALA A 1 97 ? -7.475 12.996 -7.561 1.00 94.81 97 ALA A N 1
ATOM 706 C CA . ALA A 1 97 ? -8.466 12.601 -8.560 1.00 94.81 97 ALA A CA 1
ATOM 707 C C . ALA A 1 97 ? -9.593 11.756 -7.946 1.00 94.81 97 ALA A C 1
ATOM 709 O O . ALA A 1 97 ? -10.770 12.026 -8.189 1.00 94.81 97 ALA A O 1
ATOM 710 N N . VAL A 1 98 ? -9.248 10.775 -7.106 1.00 91.69 98 VAL A N 1
ATOM 711 C CA . VAL A 1 98 ? -10.220 9.946 -6.382 1.00 91.69 98 VAL A CA 1
ATOM 712 C C . VAL A 1 98 ? -11.019 10.790 -5.395 1.00 91.69 98 VAL A C 1
ATOM 714 O O . VAL A 1 98 ? -12.237 10.651 -5.345 1.00 91.69 98 VAL A O 1
ATOM 717 N N . ALA A 1 99 ? -10.380 11.700 -4.656 1.00 86.06 99 ALA A N 1
ATOM 718 C CA . ALA A 1 99 ? -11.072 12.595 -3.733 1.00 86.06 99 ALA A CA 1
ATOM 719 C C . ALA A 1 99 ? -12.065 13.515 -4.461 1.00 86.06 99 ALA A C 1
ATOM 721 O O . ALA A 1 99 ? -13.216 13.638 -4.047 1.00 86.06 99 ALA A O 1
ATOM 722 N N . ALA A 1 100 ? -11.661 14.112 -5.583 1.00 93.62 100 ALA A N 1
ATOM 723 C CA . ALA A 1 100 ? -12.540 14.949 -6.394 1.00 93.62 100 ALA A CA 1
ATOM 724 C C . ALA A 1 100 ? -13.730 14.149 -6.950 1.00 93.62 100 ALA A C 1
ATOM 726 O O . ALA A 1 100 ? -14.871 14.602 -6.861 1.00 93.62 100 ALA A O 1
ATOM 727 N N . ALA A 1 101 ? -13.487 12.938 -7.460 1.00 95.88 101 ALA A N 1
ATOM 728 C CA . ALA A 1 101 ? -14.547 12.049 -7.925 1.00 95.88 101 ALA A CA 1
ATOM 729 C C . ALA A 1 101 ? -15.490 11.645 -6.779 1.00 95.88 101 ALA A C 1
ATOM 731 O O . ALA A 1 101 ? -16.708 11.688 -6.932 1.00 95.88 101 ALA A O 1
ATOM 732 N N . ALA A 1 102 ? -14.943 11.309 -5.613 1.00 91.12 102 ALA A N 1
ATOM 733 C CA . ALA A 1 102 ? -15.706 10.919 -4.437 1.00 91.12 102 ALA A CA 1
ATOM 734 C C . ALA A 1 102 ? -16.607 12.054 -3.928 1.00 91.12 102 ALA A C 1
ATOM 736 O O . ALA A 1 102 ? -17.786 11.840 -3.641 1.00 91.12 102 ALA A O 1
ATOM 737 N N . HIS A 1 103 ? -16.070 13.272 -3.875 1.00 90.12 103 HIS A N 1
ATOM 738 C CA . HIS A 1 103 ? -16.821 14.470 -3.519 1.00 90.12 103 HIS A CA 1
ATOM 739 C C . HIS A 1 103 ? -17.928 14.768 -4.540 1.00 90.12 103 HIS A C 1
ATOM 741 O O . HIS A 1 103 ? -19.060 15.059 -4.159 1.00 90.12 103 HIS A O 1
ATOM 747 N N . HIS A 1 104 ? -17.622 14.657 -5.836 1.00 95.12 104 HIS A N 1
ATOM 748 C CA . HIS A 1 104 ? -18.557 15.012 -6.900 1.00 95.12 104 HIS A CA 1
ATOM 749 C C . HIS A 1 104 ? -19.692 13.993 -7.077 1.00 95.12 104 HIS A C 1
ATOM 751 O O . HIS A 1 104 ? -20.851 14.387 -7.159 1.00 95.12 104 HIS A O 1
ATOM 757 N N . PHE A 1 105 ? -19.375 12.695 -7.120 1.00 95.81 105 PHE A N 1
ATOM 758 C CA . PHE A 1 105 ? -20.349 11.643 -7.432 1.00 95.81 105 PHE A CA 1
ATOM 759 C C . PHE A 1 105 ? -21.072 11.083 -6.206 1.00 95.81 105 PHE A C 1
ATOM 761 O O . PHE A 1 105 ? -22.227 10.686 -6.318 1.00 95.81 105 PHE A O 1
ATOM 768 N N . PHE A 1 106 ? -20.411 11.034 -5.047 1.00 92.25 106 PHE A N 1
ATOM 769 C CA . PHE A 1 106 ? -20.985 10.460 -3.823 1.00 92.25 106 PHE A CA 1
ATOM 770 C C . PHE A 1 106 ? -21.333 11.517 -2.771 1.00 92.25 106 PHE A C 1
ATOM 772 O O . PHE A 1 106 ? -21.741 11.161 -1.668 1.00 92.25 106 PHE A O 1
ATOM 779 N N . HIS A 1 107 ? -21.167 12.808 -3.092 1.00 90.88 107 HIS A N 1
ATOM 780 C CA . HIS A 1 107 ? -21.434 13.937 -2.192 1.00 90.88 107 HIS A CA 1
ATOM 781 C C . HIS A 1 107 ? -20.738 13.816 -0.824 1.00 90.88 107 HIS A C 1
ATOM 783 O O . HIS A 1 107 ? -21.207 14.342 0.186 1.00 90.88 107 HIS A O 1
ATOM 789 N N . LEU A 1 108 ? -19.600 13.116 -0.785 1.00 84.19 108 LEU A N 1
ATOM 790 C CA . LEU A 1 108 ? -18.771 12.986 0.409 1.00 84.19 108 LEU A CA 1
ATOM 791 C C . LEU A 1 108 ? -18.170 14.344 0.768 1.00 84.19 108 LEU A C 1
ATOM 793 O O . LEU A 1 108 ? -17.754 15.083 -0.116 1.00 84.19 108 LEU A O 1
ATOM 797 N N . GLY A 1 109 ? -18.053 14.674 2.055 1.00 81.00 109 GLY A N 1
ATOM 798 C CA . GLY A 1 109 ? -17.268 15.842 2.472 1.00 81.00 109 GLY A CA 1
ATOM 799 C C . GLY A 1 109 ? -15.806 15.739 2.003 1.00 81.00 109 GLY A C 1
ATOM 800 O O . GLY A 1 109 ? -15.288 14.640 1.811 1.00 81.00 109 GLY A O 1
ATOM 801 N N . TRP A 1 110 ? -15.112 16.871 1.852 1.00 79.44 110 TRP A N 1
ATOM 802 C CA . TRP A 1 110 ? -13.713 16.877 1.394 1.00 79.44 110 TRP A CA 1
ATOM 803 C C . TRP A 1 110 ? -12.793 16.014 2.263 1.00 79.44 110 TRP A C 1
ATOM 805 O O . TRP A 1 110 ? -11.975 15.271 1.732 1.00 79.44 110 TRP A O 1
ATOM 815 N N . ALA A 1 111 ? -12.969 16.044 3.587 1.00 77.38 111 ALA A N 1
ATOM 816 C CA . ALA A 1 111 ? -12.174 15.237 4.509 1.00 77.38 111 ALA A CA 1
ATOM 817 C C . ALA A 1 111 ? -12.276 13.716 4.236 1.00 77.38 111 ALA A C 1
ATOM 819 O O . ALA A 1 111 ? -11.246 13.110 3.936 1.00 77.38 111 ALA A O 1
ATOM 820 N N . PRO A 1 112 ? -13.463 13.069 4.259 1.00 74.31 112 PRO A N 1
ATOM 821 C CA . PRO A 1 112 ? -13.565 11.643 3.937 1.00 74.31 112 PRO A CA 1
ATOM 822 C C . PRO A 1 112 ? -13.208 11.323 2.479 1.00 74.31 112 PRO A C 1
ATOM 824 O O . PRO A 1 112 ? -12.695 10.239 2.208 1.00 74.31 112 PRO A O 1
ATOM 827 N N . ALA A 1 113 ? -13.418 12.254 1.544 1.00 76.75 113 ALA A N 1
ATOM 828 C CA . ALA A 1 113 ? -13.019 12.078 0.152 1.00 76.75 113 ALA A CA 1
ATOM 829 C C . ALA A 1 113 ? -11.488 12.018 -0.016 1.00 76.75 113 ALA A C 1
ATOM 831 O O . ALA A 1 113 ? -10.984 11.133 -0.707 1.00 76.75 113 ALA A O 1
ATOM 832 N N . PHE A 1 114 ? -10.735 12.896 0.659 1.00 75.19 114 PHE A N 1
ATOM 833 C CA . PHE A 1 114 ? -9.269 12.843 0.670 1.00 75.19 114 PHE A CA 1
ATOM 834 C C . PHE A 1 114 ? -8.734 11.586 1.353 1.00 75.19 114 PHE A C 1
ATOM 836 O O . PHE A 1 114 ? -7.768 11.009 0.864 1.00 75.19 114 PHE A O 1
ATOM 843 N N . VAL A 1 115 ? -9.378 11.121 2.428 1.00 74.31 115 VAL A N 1
ATOM 844 C CA . VAL A 1 115 ? -9.018 9.849 3.076 1.00 74.31 115 VAL A CA 1
ATOM 845 C C . VAL A 1 115 ? -9.217 8.676 2.118 1.00 74.31 115 VAL A C 1
ATOM 847 O O . VAL A 1 115 ? -8.319 7.851 1.967 1.00 74.31 115 VAL A O 1
ATOM 850 N N . LEU A 1 116 ? -10.357 8.621 1.424 1.00 73.19 116 LEU A N 1
ATOM 851 C CA . LEU A 1 116 ? -10.612 7.591 0.418 1.00 73.19 116 LEU A CA 1
ATOM 852 C C . LEU A 1 116 ? -9.569 7.640 -0.707 1.00 73.19 116 LEU A C 1
ATOM 854 O O . LEU A 1 116 ? -9.047 6.603 -1.109 1.00 73.19 116 LEU A O 1
ATOM 858 N N . GLY A 1 117 ? -9.223 8.845 -1.168 1.00 78.38 117 GLY A N 1
ATOM 859 C CA . GLY A 1 117 ? -8.155 9.055 -2.139 1.00 78.38 117 GLY A CA 1
ATOM 860 C C . GLY A 1 117 ? -6.804 8.544 -1.651 1.00 78.38 117 GLY A C 1
ATOM 861 O O . GLY A 1 117 ? -6.145 7.802 -2.368 1.00 78.38 117 GLY A O 1
ATOM 862 N N . ALA A 1 118 ? -6.416 8.866 -0.419 1.00 77.94 118 ALA A N 1
ATOM 863 C CA . ALA A 1 118 ? -5.158 8.416 0.170 1.00 77.94 118 ALA A CA 1
ATOM 864 C C . ALA A 1 118 ? -5.088 6.889 0.350 1.00 77.94 118 ALA A C 1
ATOM 866 O O . ALA A 1 118 ? -4.012 6.316 0.214 1.00 77.94 118 ALA A O 1
ATOM 867 N N . ILE A 1 119 ? -6.216 6.224 0.623 1.00 74.88 119 ILE A N 1
ATOM 868 C CA . ILE A 1 119 ? -6.284 4.759 0.755 1.00 74.88 119 ILE A CA 1
ATOM 869 C C . ILE A 1 119 ? -6.185 4.064 -0.610 1.00 74.88 119 ILE A C 1
ATOM 871 O O . ILE A 1 119 ? -5.572 3.005 -0.710 1.00 74.88 119 ILE A O 1
ATOM 875 N N . LEU A 1 120 ? -6.792 4.636 -1.656 1.00 79.88 120 LEU A N 1
ATOM 876 C CA . LEU A 1 120 ? -6.875 4.014 -2.985 1.00 79.88 120 LEU A CA 1
ATOM 877 C C . LEU A 1 120 ? -5.729 4.394 -3.935 1.00 79.88 120 LEU A C 1
ATOM 879 O O . LEU A 1 120 ? -5.537 3.724 -4.946 1.00 79.88 120 LEU A O 1
ATOM 883 N N . ALA A 1 121 ? -5.002 5.473 -3.649 1.00 79.12 121 ALA A N 1
ATOM 884 C CA . ALA A 1 121 ? -3.936 5.987 -4.506 1.00 79.12 121 ALA A CA 1
ATOM 885 C C . ALA A 1 121 ? -2.663 5.124 -4.578 1.00 79.12 121 ALA A C 1
ATOM 887 O O . ALA A 1 121 ? -2.104 5.025 -5.673 1.00 79.12 121 ALA A O 1
ATOM 888 N N . PRO A 1 122 ? -2.166 4.517 -3.480 1.00 74.81 122 PRO A N 1
ATOM 889 C CA . PRO A 1 122 ? -0.958 3.701 -3.523 1.00 74.81 122 PRO A CA 1
ATOM 890 C C . PRO A 1 122 ? -1.134 2.489 -4.459 1.00 74.81 122 PRO A C 1
ATOM 892 O O . PRO A 1 122 ? -2.016 1.661 -4.222 1.00 74.81 122 PRO A O 1
ATOM 895 N N . PRO A 1 123 ? -0.317 2.345 -5.516 1.00 70.81 123 PRO A N 1
ATOM 896 C CA . PRO A 1 123 ? -0.455 1.237 -6.454 1.00 70.81 123 PRO A CA 1
ATOM 897 C C . PRO A 1 123 ? 0.034 -0.088 -5.851 1.00 70.81 123 PRO A C 1
ATOM 899 O O . PRO A 1 123 ? 1.049 -0.131 -5.152 1.00 70.81 123 PRO A O 1
ATOM 902 N N . ASP A 1 124 ? -0.658 -1.192 -6.173 1.00 68.56 124 ASP A N 1
ATOM 903 C CA . ASP A 1 124 ? -0.217 -2.540 -5.795 1.00 68.56 124 ASP A CA 1
ATOM 904 C C . ASP A 1 124 ? 0.957 -2.991 -6.673 1.00 68.56 124 ASP A C 1
ATOM 906 O O . ASP A 1 124 ? 0.836 -3.507 -7.794 1.00 68.56 124 ASP A O 1
ATOM 910 N N . ALA A 1 125 ? 2.126 -2.797 -6.094 1.00 62.28 125 ALA A N 1
ATOM 911 C CA . ALA A 1 125 ? 3.416 -3.240 -6.559 1.00 62.28 125 ALA A CA 1
ATOM 912 C C . ALA A 1 125 ? 3.497 -4.702 -7.018 1.00 62.28 125 ALA A C 1
ATOM 914 O O . ALA A 1 125 ? 4.161 -5.018 -8.012 1.00 62.28 125 ALA A O 1
ATOM 915 N N . VAL A 1 126 ? 2.848 -5.621 -6.296 1.00 63.09 126 VAL A N 1
ATOM 916 C CA . VAL A 1 126 ? 3.001 -7.065 -6.518 1.00 63.09 126 VAL A CA 1
ATOM 917 C C . VAL A 1 126 ? 2.406 -7.450 -7.868 1.00 63.09 126 VAL A C 1
ATOM 919 O O . VAL A 1 126 ? 2.999 -8.230 -8.630 1.00 63.09 126 VAL A O 1
ATOM 922 N N . ILE A 1 127 ? 1.256 -6.862 -8.194 1.00 63.03 127 ILE A N 1
ATOM 923 C CA . ILE A 1 127 ? 0.588 -7.043 -9.482 1.00 63.03 127 ILE A CA 1
ATOM 924 C C . ILE A 1 127 ? 1.402 -6.361 -10.590 1.00 63.03 127 ILE A C 1
ATOM 926 O O . ILE A 1 127 ? 1.650 -6.982 -11.628 1.00 63.03 127 ILE A O 1
ATOM 930 N N . GLY A 1 128 ? 1.895 -5.140 -10.348 1.00 70.19 128 GLY A N 1
ATOM 931 C CA . GLY A 1 128 ? 2.700 -4.379 -11.309 1.00 70.19 128 GLY A CA 1
ATOM 932 C C . GLY A 1 128 ? 3.975 -5.105 -11.751 1.00 70.19 128 GLY A C 1
ATOM 933 O O . GLY A 1 128 ? 4.223 -5.257 -12.949 1.00 70.19 128 GLY A O 1
ATOM 934 N N . ILE A 1 129 ? 4.757 -5.633 -10.804 1.00 70.88 129 ILE A N 1
ATOM 935 C CA . ILE A 1 129 ? 6.004 -6.364 -11.093 1.00 70.88 129 ILE A CA 1
ATOM 936 C C . ILE A 1 129 ? 5.714 -7.675 -11.836 1.00 70.88 129 ILE A C 1
ATOM 938 O O . ILE A 1 129 ? 6.415 -8.026 -12.791 1.00 70.88 129 ILE A O 1
ATOM 942 N N . SER A 1 130 ? 4.675 -8.402 -11.418 1.00 65.88 130 SER A N 1
ATOM 943 C CA . SER A 1 130 ? 4.294 -9.677 -12.037 1.00 65.88 130 SER A CA 1
ATOM 944 C C . SER A 1 130 ? 3.869 -9.484 -13.494 1.00 65.88 130 SER A C 1
ATOM 946 O O . SER A 1 130 ? 4.320 -10.222 -14.374 1.00 65.88 130 SER A O 1
ATOM 948 N N . LEU A 1 131 ? 3.070 -8.448 -13.766 1.00 70.31 131 LEU A N 1
ATOM 949 C CA . LEU A 1 131 ? 2.640 -8.095 -15.115 1.00 70.31 131 LEU A CA 1
ATOM 950 C C . LEU A 1 131 ? 3.806 -7.579 -15.967 1.00 70.31 131 LEU A C 1
ATOM 952 O O . LEU A 1 131 ? 3.962 -8.002 -17.109 1.00 70.31 131 LEU A O 1
ATOM 956 N N . ALA A 1 132 ? 4.675 -6.732 -15.410 1.00 75.62 132 ALA A N 1
ATOM 957 C CA . ALA A 1 132 ? 5.856 -6.223 -16.106 1.00 75.62 132 ALA A CA 1
ATOM 958 C C . ALA A 1 132 ? 6.788 -7.350 -16.581 1.00 75.62 132 ALA A C 1
ATOM 960 O O . ALA A 1 132 ? 7.317 -7.303 -17.695 1.00 75.62 132 ALA A O 1
ATOM 961 N N . ARG A 1 133 ? 6.963 -8.392 -15.756 1.00 76.25 133 ARG A N 1
ATOM 962 C CA . ARG A 1 133 ? 7.733 -9.590 -16.121 1.00 76.25 133 ARG A CA 1
ATOM 963 C C . ARG A 1 133 ? 7.009 -10.435 -17.170 1.00 76.25 133 ARG A C 1
ATOM 965 O O . ARG A 1 133 ? 7.658 -10.885 -18.113 1.00 76.25 133 ARG A O 1
ATOM 972 N N . ALA A 1 134 ? 5.691 -10.607 -17.052 1.00 73.56 134 ALA A N 1
ATOM 973 C CA . ALA A 1 134 ? 4.883 -11.332 -18.038 1.00 73.56 134 ALA A CA 1
ATOM 974 C C . ALA A 1 134 ? 4.913 -10.663 -19.426 1.00 73.56 134 ALA A C 1
ATOM 976 O O . ALA A 1 134 ? 5.069 -11.344 -20.437 1.00 73.56 134 ALA A O 1
ATOM 977 N N . LEU A 1 135 ? 4.859 -9.328 -19.468 1.00 82.19 135 LEU A N 1
ATOM 978 C CA . LEU A 1 135 ? 4.933 -8.516 -20.688 1.00 82.19 135 LEU A CA 1
ATOM 979 C C . LEU A 1 135 ? 6.366 -8.309 -21.213 1.00 82.19 135 LEU A C 1
ATOM 981 O O . LEU A 1 135 ? 6.555 -7.603 -22.200 1.00 82.19 135 LEU A O 1
ATOM 985 N N . ARG A 1 136 ? 7.381 -8.915 -20.576 1.00 81.81 136 ARG A N 1
ATOM 986 C CA . ARG A 1 136 ? 8.803 -8.810 -20.957 1.00 81.81 136 ARG A CA 1
ATOM 987 C C . ARG A 1 136 ? 9.300 -7.361 -21.080 1.00 81.81 136 ARG A C 1
ATOM 989 O O . ARG A 1 136 ? 10.065 -7.036 -21.989 1.00 81.81 136 ARG A O 1
ATOM 996 N N . LEU A 1 137 ? 8.879 -6.489 -20.161 1.00 84.62 137 LEU A N 1
ATOM 997 C CA . LEU A 1 137 ? 9.323 -5.095 -20.148 1.00 84.62 137 LEU A CA 1
ATOM 998 C C . LEU A 1 137 ? 10.842 -4.980 -19.939 1.00 84.62 137 LEU A C 1
ATOM 1000 O O . LEU A 1 137 ? 11.503 -5.877 -19.410 1.00 84.62 137 LEU A O 1
ATOM 1004 N N . SER A 1 138 ? 11.406 -3.841 -20.354 1.00 86.12 138 SER A N 1
ATOM 1005 C CA . SER A 1 138 ? 12.841 -3.576 -20.222 1.00 86.12 138 SER A CA 1
ATOM 1006 C C . SER A 1 138 ? 13.305 -3.677 -18.760 1.00 86.12 138 SER A C 1
ATOM 1008 O O . SER A 1 138 ? 12.563 -3.325 -17.839 1.00 86.12 138 SER A O 1
ATOM 1010 N N . ARG A 1 139 ? 14.569 -4.077 -18.531 1.00 80.50 139 ARG A N 1
ATOM 1011 C CA . ARG A 1 139 ? 15.154 -4.114 -17.171 1.00 80.50 139 ARG A CA 1
ATOM 1012 C C . ARG A 1 139 ? 15.002 -2.775 -16.445 1.00 80.50 139 ARG A C 1
ATOM 1014 O O . ARG A 1 139 ? 14.758 -2.760 -15.248 1.00 80.50 139 ARG A O 1
ATOM 1021 N N . ARG A 1 140 ? 15.092 -1.662 -17.183 1.00 80.19 140 ARG A N 1
ATOM 1022 C CA . ARG A 1 140 ? 14.903 -0.309 -16.650 1.00 80.19 140 ARG A CA 1
ATOM 1023 C C . ARG A 1 140 ? 13.489 -0.102 -16.102 1.00 80.19 140 ARG A C 1
ATOM 1025 O O . ARG A 1 140 ? 13.354 0.406 -14.998 1.00 80.19 140 ARG A O 1
ATOM 1032 N N . SER A 1 141 ? 12.459 -0.510 -16.843 1.00 80.06 141 SER A N 1
ATOM 1033 C CA . SER A 1 141 ? 11.058 -0.406 -16.410 1.00 80.06 141 SER A CA 1
ATOM 1034 C C . SER A 1 141 ? 10.799 -1.232 -15.151 1.00 80.06 141 SER A C 1
ATOM 1036 O O . SER A 1 141 ? 10.177 -0.738 -14.220 1.00 80.06 141 SER A O 1
ATOM 1038 N N . ILE A 1 142 ? 11.342 -2.452 -15.088 1.00 81.12 142 ILE A N 1
ATOM 1039 C CA . ILE A 1 142 ? 11.224 -3.320 -13.908 1.00 81.12 142 ILE A CA 1
ATOM 1040 C C . ILE A 1 142 ? 11.882 -2.665 -12.687 1.00 81.12 142 ILE A C 1
ATOM 1042 O O . ILE A 1 142 ? 11.257 -2.589 -11.638 1.00 81.12 142 ILE A O 1
ATOM 1046 N N . THR A 1 143 ? 13.094 -2.117 -12.830 1.00 79.62 143 THR A N 1
ATOM 1047 C CA . THR A 1 143 ? 13.781 -1.413 -11.732 1.00 79.62 143 THR A CA 1
ATOM 1048 C C . THR A 1 143 ? 13.035 -0.162 -11.262 1.00 79.62 143 THR A C 1
ATOM 1050 O O . THR A 1 143 ? 13.077 0.155 -10.078 1.00 79.62 143 THR A O 1
ATOM 1053 N N . ILE A 1 144 ? 12.357 0.558 -12.163 1.00 79.56 144 ILE A N 1
ATOM 1054 C CA . ILE A 1 144 ? 11.537 1.719 -11.786 1.00 79.56 144 ILE A CA 1
ATOM 1055 C C . ILE A 1 144 ? 10.334 1.272 -10.946 1.00 79.56 144 ILE A C 1
ATOM 1057 O O . ILE A 1 144 ? 10.115 1.836 -9.880 1.00 79.56 144 ILE A O 1
ATOM 1061 N N . ILE A 1 145 ? 9.616 0.231 -11.381 1.00 79.12 145 ILE A N 1
ATOM 1062 C CA . ILE A 1 145 ? 8.448 -0.312 -10.667 1.00 79.12 145 ILE A CA 1
ATOM 1063 C C . ILE A 1 145 ? 8.861 -0.905 -9.306 1.00 79.12 145 ILE A C 1
ATOM 1065 O O . ILE A 1 145 ? 8.201 -0.668 -8.298 1.00 79.12 145 ILE A O 1
ATOM 1069 N N . GLU A 1 146 ? 9.981 -1.636 -9.242 1.00 77.75 146 GLU A N 1
ATOM 1070 C CA . GLU A 1 146 ? 10.544 -2.152 -7.981 1.00 77.75 146 GLU A CA 1
ATOM 1071 C C . GLU A 1 146 ? 10.951 -1.009 -7.031 1.00 77.75 146 GLU A C 1
ATOM 1073 O O . GLU A 1 146 ? 10.738 -1.097 -5.823 1.00 77.75 146 GLU A O 1
ATOM 1078 N N . GLY A 1 147 ? 11.494 0.088 -7.569 1.00 76.31 147 GLY A N 1
ATOM 1079 C CA . GLY A 1 147 ? 11.846 1.279 -6.796 1.00 76.31 147 GLY A CA 1
ATOM 1080 C C . GLY A 1 147 ? 10.638 2.029 -6.234 1.00 76.31 147 GLY A C 1
ATOM 1081 O O . GLY A 1 147 ? 10.660 2.440 -5.077 1.00 76.31 147 GLY A O 1
ATOM 1082 N N . GLU A 1 148 ? 9.587 2.189 -7.039 1.00 77.69 148 GLU A N 1
ATOM 1083 C CA . GLU A 1 148 ? 8.310 2.782 -6.625 1.00 77.69 148 GLU A CA 1
ATOM 1084 C C . GLU A 1 148 ? 7.680 1.986 -5.480 1.00 77.69 148 GLU A C 1
ATOM 1086 O O . GLU A 1 148 ? 7.352 2.548 -4.439 1.00 77.69 148 GLU A O 1
ATOM 1091 N N . THR A 1 149 ? 7.615 0.666 -5.650 1.00 73.50 149 THR A N 1
ATOM 1092 C CA . THR A 1 149 ? 7.135 -0.296 -4.651 1.00 73.50 149 THR A CA 1
ATOM 1093 C C . THR A 1 149 ? 7.860 -0.149 -3.318 1.00 73.50 149 THR A C 1
ATOM 1095 O O . THR A 1 149 ? 7.231 -0.011 -2.275 1.00 73.50 149 THR A O 1
ATOM 1098 N N . LEU A 1 150 ? 9.197 -0.170 -3.351 1.00 73.44 150 LEU A N 1
ATOM 1099 C CA . LEU A 1 150 ? 10.021 -0.094 -2.148 1.00 73.44 150 LEU A CA 1
ATOM 1100 C C . LEU A 1 150 ? 9.781 1.196 -1.367 1.00 73.44 150 LEU A C 1
ATOM 1102 O O . LEU A 1 150 ? 9.704 1.158 -0.140 1.00 73.44 150 LEU A O 1
ATOM 1106 N N . LEU A 1 151 ? 9.675 2.330 -2.065 1.00 69.31 151 LEU A N 1
ATOM 1107 C CA . LEU A 1 151 ? 9.364 3.604 -1.424 1.00 69.31 151 LEU A CA 1
ATOM 1108 C C . LEU A 1 151 ? 7.948 3.598 -0.849 1.00 69.31 151 LEU A C 1
ATOM 1110 O O . LEU A 1 151 ? 7.780 3.993 0.298 1.00 69.31 151 LEU A O 1
ATOM 1114 N N . ASN A 1 152 ? 6.967 3.091 -1.596 1.00 67.62 152 ASN A N 1
ATOM 1115 C CA . ASN A 1 152 ? 5.573 3.027 -1.168 1.00 67.62 152 ASN A CA 1
ATOM 1116 C C . ASN A 1 152 ? 5.387 2.173 0.105 1.00 67.62 152 ASN A C 1
ATOM 1118 O O . ASN A 1 152 ? 4.818 2.642 1.091 1.00 67.62 152 ASN A O 1
ATOM 1122 N N . ASP A 1 153 ? 5.958 0.964 0.139 1.00 68.56 153 ASP A N 1
ATOM 1123 C CA . ASP A 1 153 ? 5.869 0.056 1.294 1.00 68.56 153 ASP A CA 1
ATOM 1124 C C . ASP A 1 153 ? 6.623 0.601 2.517 1.00 68.56 153 ASP A C 1
ATOM 1126 O O . ASP A 1 153 ? 6.180 0.454 3.658 1.00 68.56 153 ASP A O 1
ATOM 1130 N N . THR A 1 154 ? 7.760 1.269 2.292 1.00 63.44 154 THR A N 1
ATOM 1131 C CA . THR A 1 154 ? 8.534 1.900 3.371 1.00 63.44 154 THR A CA 1
ATOM 1132 C C . THR A 1 154 ? 7.792 3.106 3.937 1.00 63.44 154 THR A C 1
ATOM 1134 O O . THR A 1 154 ? 7.764 3.284 5.150 1.00 63.44 154 THR A O 1
ATOM 1137 N N . THR A 1 155 ? 7.148 3.916 3.092 1.00 59.69 155 THR A N 1
ATOM 1138 C CA . THR A 1 155 ? 6.293 5.017 3.545 1.00 59.69 155 THR A CA 1
ATOM 1139 C C . THR A 1 155 ? 5.121 4.485 4.363 1.00 59.69 155 THR A C 1
ATOM 1141 O O . THR A 1 155 ? 4.877 5.008 5.444 1.00 59.69 155 THR A O 1
ATOM 1144 N N . ALA A 1 156 ? 4.457 3.410 3.933 1.00 56.56 156 ALA A N 1
ATOM 1145 C CA . ALA A 1 156 ? 3.386 2.781 4.705 1.00 56.56 156 ALA A CA 1
ATOM 1146 C C . ALA A 1 156 ? 3.868 2.235 6.065 1.00 56.56 156 ALA A C 1
ATOM 1148 O O . ALA A 1 156 ? 3.165 2.377 7.065 1.00 56.56 156 ALA A O 1
ATOM 1149 N N . PHE A 1 157 ? 5.076 1.661 6.127 1.00 58.06 157 PHE A N 1
ATOM 1150 C CA . PHE A 1 157 ? 5.688 1.211 7.382 1.00 58.06 157 PHE A CA 1
ATOM 1151 C C . PHE A 1 157 ? 6.125 2.370 8.289 1.00 58.06 157 PHE A C 1
ATOM 1153 O O . PHE A 1 157 ? 5.985 2.274 9.498 1.00 58.06 157 PHE A O 1
ATOM 1160 N N . ILE A 1 158 ? 6.639 3.475 7.744 1.00 54.53 158 ILE A N 1
ATOM 1161 C CA . ILE A 1 158 ? 7.006 4.660 8.540 1.00 54.53 158 ILE A CA 1
ATOM 1162 C C . ILE A 1 158 ? 5.750 5.369 9.060 1.00 54.53 158 ILE A C 1
ATOM 1164 O O . ILE A 1 158 ? 5.720 5.802 10.204 1.00 54.53 158 ILE A O 1
ATOM 1168 N N . LEU A 1 159 ? 4.693 5.439 8.247 1.00 47.91 159 LEU A N 1
ATOM 1169 C CA . LEU A 1 159 ? 3.386 5.971 8.644 1.00 47.91 159 LEU A CA 1
ATOM 1170 C C . LEU A 1 159 ? 2.629 5.047 9.607 1.00 47.91 159 LEU A C 1
ATOM 1172 O O . LEU A 1 159 ? 1.569 5.422 10.117 1.00 47.91 159 LEU A O 1
ATOM 1176 N N . TYR A 1 160 ? 3.148 3.846 9.864 1.00 51.81 160 TYR A N 1
ATOM 1177 C CA . TYR A 1 160 ? 2.595 2.943 10.853 1.00 51.81 160 TYR A CA 1
ATOM 1178 C C . TYR A 1 160 ? 2.662 3.597 12.241 1.00 51.81 160 TYR A C 1
ATOM 1180 O O . TYR A 1 160 ? 3.708 3.681 12.880 1.00 51.81 160 TYR A O 1
ATOM 1188 N N . ALA A 1 161 ? 1.485 4.035 12.691 1.00 56.59 161 ALA A N 1
ATOM 1189 C CA . ALA A 1 161 ? 1.174 4.500 14.036 1.00 56.59 161 ALA A CA 1
ATOM 1190 C C . ALA A 1 161 ? 1.912 5.775 14.495 1.00 56.59 161 ALA A C 1
ATOM 1192 O O . ALA A 1 161 ? 2.465 5.826 15.591 1.00 56.59 161 ALA A O 1
ATOM 1193 N N . GLN A 1 162 ? 1.837 6.847 13.704 1.00 58.50 162 GLN A N 1
ATOM 1194 C CA . GLN A 1 162 ? 2.204 8.192 14.162 1.00 58.50 162 GLN A CA 1
ATOM 1195 C C . GLN A 1 162 ? 1.028 9.164 14.060 1.00 58.50 162 GLN A C 1
ATOM 1197 O O . GLN A 1 162 ? 0.360 9.275 13.032 1.00 58.50 162 GLN A O 1
ATOM 1202 N N . ALA A 1 163 ? 0.757 9.847 15.168 1.00 68.56 163 ALA A N 1
ATOM 1203 C CA . ALA A 1 163 ? -0.068 11.040 15.213 1.00 68.56 163 ALA A CA 1
ATOM 1204 C C . ALA A 1 163 ? 0.821 12.262 14.972 1.00 68.56 163 ALA A C 1
ATOM 1206 O O . ALA A 1 163 ? 1.957 12.284 15.441 1.00 68.56 163 ALA A O 1
ATOM 1207 N N . VAL A 1 164 ? 0.311 13.263 14.259 1.00 80.06 164 VAL A N 1
ATOM 1208 C CA . VAL A 1 164 ? 1.007 14.533 13.998 1.00 80.06 164 VAL A CA 1
ATOM 1209 C C . VAL A 1 164 ? 0.159 15.674 14.536 1.00 80.06 164 VAL A C 1
ATOM 1211 O O . VAL A 1 164 ? -1.035 15.743 14.240 1.00 80.06 164 VAL A O 1
ATOM 1214 N N . VAL A 1 165 ? 0.766 16.592 15.286 1.00 79.75 165 VAL A N 1
ATOM 1215 C CA . VAL A 1 165 ? 0.111 17.849 15.672 1.00 79.75 165 VAL A CA 1
ATOM 1216 C C . VAL A 1 165 ? 0.127 18.803 14.478 1.00 79.75 165 VAL A C 1
ATOM 1218 O O . VAL A 1 165 ? 1.187 19.135 13.950 1.00 79.75 165 VAL A O 1
ATOM 1221 N N . THR A 1 166 ? -1.051 19.234 14.030 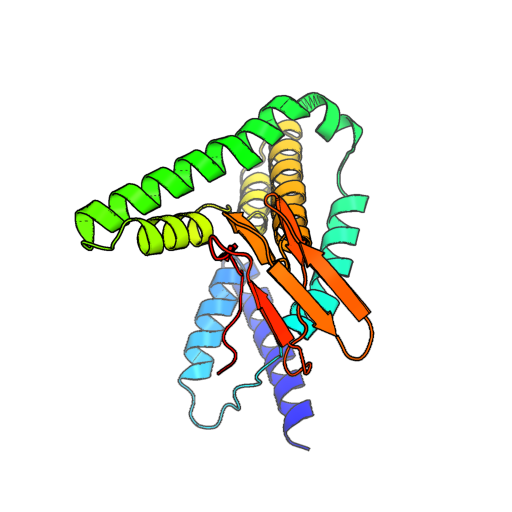1.00 83.44 166 THR A N 1
ATOM 1222 C CA . THR A 1 166 ? -1.209 20.110 12.860 1.00 83.44 166 THR A CA 1
ATOM 1223 C C . THR A 1 166 ? -1.450 21.565 13.246 1.00 83.44 166 THR A C 1
ATOM 1225 O O . THR A 1 166 ? -1.059 22.451 12.496 1.00 83.44 166 THR A O 1
ATOM 1228 N N . GLU A 1 167 ? -2.058 21.824 14.407 1.00 83.44 167 GLU A N 1
ATOM 1229 C CA . GLU A 1 167 ? -2.282 23.175 14.937 1.00 83.44 167 GLU A CA 1
ATOM 1230 C C . GLU A 1 167 ? -2.235 23.171 16.469 1.00 83.44 167 GLU A C 1
ATOM 1232 O O . GLU A 1 167 ? -2.631 22.192 17.102 1.00 83.44 167 GLU A O 1
ATOM 1237 N N . GLY A 1 168 ? -1.807 24.286 17.063 1.00 87.12 168 GLY A N 1
ATOM 1238 C CA . GLY A 1 168 ? -1.761 24.455 18.515 1.00 87.12 168 GLY A CA 1
ATOM 1239 C C . GLY A 1 168 ? -0.641 23.669 19.202 1.00 87.12 168 GLY A C 1
ATOM 1240 O O . GLY A 1 168 ? 0.354 23.291 18.581 1.00 87.12 168 GLY A O 1
ATOM 1241 N N . GLU A 1 169 ? -0.790 23.460 20.508 1.00 89.94 169 GLU A N 1
ATOM 1242 C CA . GLU A 1 169 ? 0.184 22.740 21.334 1.00 89.94 169 GLU A CA 1
ATOM 1243 C C . GLU A 1 169 ? -0.512 21.841 22.358 1.00 89.94 169 GLU A C 1
ATOM 1245 O O . GLU A 1 169 ? -1.582 22.168 22.888 1.00 89.94 169 GLU A O 1
ATOM 1250 N N . MET A 1 170 ? 0.111 20.704 22.659 1.00 87.81 170 MET A N 1
ATOM 1251 C CA . MET A 1 170 ? -0.379 19.778 23.671 1.00 87.81 170 MET A CA 1
ATOM 1252 C C . MET A 1 170 ? 0.752 19.209 24.522 1.00 87.81 170 MET A C 1
ATOM 1254 O O . MET A 1 170 ? 1.904 19.126 24.107 1.00 87.81 170 MET A O 1
ATOM 1258 N N . TRP A 1 171 ? 0.400 18.776 25.725 1.00 90.44 171 TRP A N 1
ATOM 1259 C CA . TRP A 1 171 ? 1.249 17.969 26.583 1.00 90.44 171 TRP A CA 1
ATOM 1260 C C . TRP A 1 171 ? 0.628 16.591 26.726 1.00 90.44 171 TRP A C 1
ATOM 1262 O O . TRP A 1 171 ? -0.547 16.461 27.076 1.00 90.44 171 TRP A O 1
ATOM 1272 N N . LEU A 1 172 ? 1.436 15.576 26.454 1.00 88.00 172 LEU A N 1
ATOM 1273 C CA . LEU A 1 172 ? 1.070 14.176 26.545 1.00 88.00 172 LEU A CA 1
ATOM 1274 C C . LEU A 1 172 ? 1.834 13.559 27.717 1.00 88.00 172 LEU A C 1
ATOM 1276 O O . LEU A 1 172 ? 3.067 13.548 27.720 1.00 88.00 172 LEU A O 1
ATOM 1280 N N . THR A 1 173 ? 1.116 13.069 28.725 1.00 87.00 173 THR A N 1
ATOM 1281 C CA . THR A 1 173 ? 1.735 12.495 29.925 1.00 87.00 173 THR A CA 1
ATOM 1282 C C . THR A 1 173 ? 1.537 10.983 29.978 1.00 87.00 173 THR A C 1
ATOM 1284 O O . THR A 1 173 ? 0.407 10.493 29.988 1.00 87.00 173 THR A O 1
ATOM 1287 N N . PHE A 1 174 ? 2.649 10.251 30.080 1.00 84.69 174 PHE A N 1
ATOM 1288 C CA . PHE A 1 174 ? 2.707 8.811 30.327 1.00 84.69 174 PHE A CA 1
ATOM 1289 C C . PHE A 1 174 ? 3.303 8.555 31.713 1.00 84.69 174 PHE A C 1
AT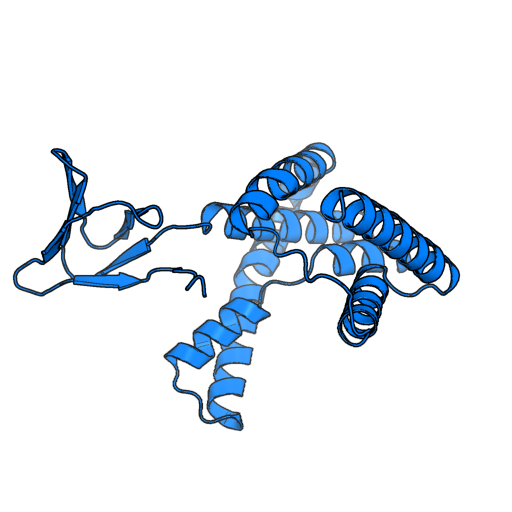OM 1291 O O . PHE A 1 174 ? 4.514 8.677 31.917 1.00 84.69 174 PHE A O 1
ATOM 1298 N N . GLY A 1 175 ? 2.462 8.211 32.689 1.00 82.94 175 GLY A N 1
ATOM 1299 C CA . GLY A 1 175 ? 2.909 8.037 34.073 1.00 82.94 175 GLY A CA 1
ATOM 1300 C C . GLY A 1 175 ? 3.532 9.325 34.627 1.00 82.94 175 GLY A C 1
ATOM 1301 O O . GLY A 1 175 ? 2.821 10.291 34.877 1.00 82.94 175 GLY A O 1
ATOM 1302 N N . THR A 1 176 ? 4.855 9.344 34.820 1.00 82.19 176 THR A N 1
ATOM 1303 C CA . THR A 1 176 ? 5.610 10.512 35.317 1.00 82.19 176 THR A CA 1
ATOM 1304 C C . THR A 1 176 ? 6.257 11.355 34.217 1.00 82.19 176 THR A C 1
ATOM 1306 O O . THR A 1 176 ? 6.745 12.450 34.497 1.00 82.19 176 THR A O 1
ATOM 1309 N N . HIS A 1 177 ? 6.279 10.873 32.974 1.00 83.69 177 HIS A N 1
ATOM 1310 C CA . HIS A 1 177 ? 6.912 11.581 31.869 1.00 83.69 177 HIS A CA 1
ATOM 1311 C C . HIS A 1 177 ? 5.888 12.432 31.127 1.00 83.69 177 HIS A C 1
ATOM 1313 O O . HIS A 1 177 ? 4.861 11.920 30.694 1.00 83.69 177 HIS A O 1
ATOM 1319 N N . THR A 1 178 ? 6.177 13.723 30.968 1.00 88.69 178 THR A N 1
ATOM 1320 C CA . THR A 1 178 ? 5.349 14.642 30.182 1.00 88.69 178 THR A CA 1
ATOM 1321 C C . THR A 1 178 ? 6.142 15.117 28.980 1.00 88.69 178 THR A C 1
ATOM 1323 O O . THR A 1 178 ? 7.204 15.717 29.137 1.00 88.69 178 THR A O 1
ATOM 1326 N N . GLN A 1 179 ? 5.606 14.859 27.795 1.00 89.00 179 GLN A N 1
ATOM 1327 C CA . GLN A 1 179 ? 6.143 15.332 26.531 1.00 89.00 179 GLN A CA 1
ATOM 1328 C C . GLN A 1 179 ? 5.338 16.551 26.076 1.00 89.00 179 GLN A C 1
ATOM 1330 O O . GLN A 1 179 ? 4.111 16.498 26.037 1.00 89.00 179 GLN A O 1
ATOM 1335 N N . HIS A 1 180 ? 6.017 17.648 25.748 1.00 90.94 180 HIS A N 1
ATOM 1336 C CA . HIS A 1 180 ? 5.414 18.789 25.052 1.00 90.94 180 HIS A CA 1
ATOM 1337 C C . HIS A 1 180 ? 5.484 18.538 23.545 1.00 90.94 180 HIS A C 1
ATOM 1339 O O . HIS A 1 180 ? 6.507 18.060 23.058 1.00 90.94 180 HIS A O 1
ATOM 1345 N N . LEU A 1 181 ? 4.385 18.807 22.848 1.00 88.00 181 LEU A N 1
ATOM 1346 C CA . LEU A 1 181 ? 4.203 18.571 21.422 1.00 88.00 181 LEU A CA 1
ATOM 1347 C C . LEU A 1 181 ? 3.641 19.847 20.786 1.00 88.00 181 LEU A C 1
ATOM 1349 O O . LEU A 1 181 ? 2.543 20.292 21.135 1.00 88.00 181 LEU A O 1
ATOM 1353 N N . GLY A 1 182 ? 4.398 20.428 19.863 1.00 86.75 182 GLY A N 1
ATOM 1354 C CA . GLY A 1 182 ? 3.999 21.556 19.030 1.00 86.75 182 GLY A CA 1
ATOM 1355 C C . GLY A 1 182 ? 3.687 21.140 17.593 1.00 86.75 182 GLY A C 1
ATOM 1356 O O . GLY A 1 182 ? 3.777 19.972 17.220 1.00 86.75 182 GLY A O 1
ATOM 1357 N N . VAL A 1 183 ? 3.319 22.115 16.763 1.00 84.69 183 VAL A N 1
ATOM 1358 C CA . VAL A 1 183 ? 3.014 21.892 15.342 1.00 84.69 183 VAL A CA 1
ATOM 1359 C C . VAL A 1 183 ? 4.189 21.219 14.627 1.00 84.69 183 VAL A C 1
ATOM 1361 O O . VAL A 1 183 ? 5.304 21.737 14.620 1.00 84.69 183 VAL A O 1
ATOM 1364 N N . GLY A 1 184 ? 3.912 20.083 13.986 1.00 75.69 184 GLY A N 1
ATOM 1365 C CA . GLY A 1 184 ? 4.899 19.254 13.293 1.00 75.69 184 GLY A CA 1
ATOM 1366 C C . GLY A 1 184 ? 5.475 18.116 14.138 1.00 75.69 184 GLY A C 1
ATOM 1367 O O . GLY A 1 184 ? 6.073 17.201 13.568 1.00 75.69 184 GLY A O 1
ATOM 1368 N N . ASP A 1 185 ? 5.253 18.113 15.455 1.00 77.69 185 ASP A N 1
ATOM 1369 C CA . ASP A 1 185 ? 5.708 17.021 16.308 1.00 77.69 185 ASP A CA 1
ATOM 1370 C C . ASP A 1 185 ? 4.861 15.765 16.093 1.00 77.69 185 ASP A C 1
ATOM 1372 O O . ASP A 1 185 ? 3.633 15.809 15.943 1.00 77.69 185 ASP A O 1
ATOM 1376 N N . THR A 1 186 ? 5.547 14.621 16.086 1.00 77.00 186 THR A N 1
ATOM 1377 C CA . THR A 1 186 ? 4.931 13.298 15.976 1.00 77.00 186 THR A CA 1
ATOM 1378 C C . THR A 1 186 ? 4.890 12.610 17.331 1.00 77.00 186 THR A C 1
ATOM 1380 O O . THR A 1 186 ? 5.826 12.709 18.125 1.00 77.00 186 THR A O 1
ATOM 1383 N N . PHE A 1 187 ? 3.821 11.865 17.592 1.00 76.88 187 PHE A N 1
ATOM 1384 C CA . PHE A 1 187 ? 3.694 11.064 18.803 1.00 76.88 187 PHE A CA 1
ATOM 1385 C C . PHE A 1 187 ? 2.970 9.745 18.533 1.00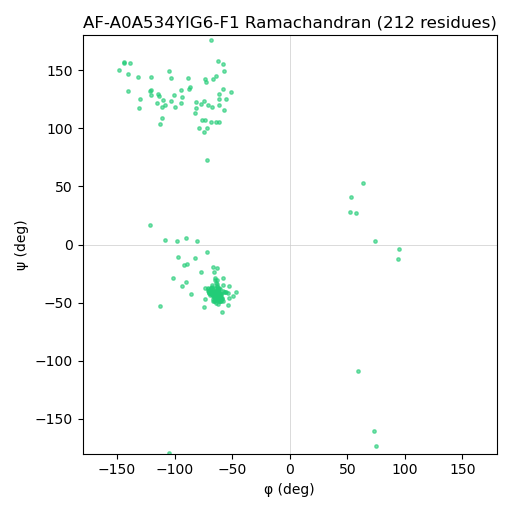 76.88 187 PHE A C 1
ATOM 1387 O O . PHE A 1 187 ? 2.210 9.608 17.576 1.00 76.88 187 PHE A O 1
ATOM 1394 N N . HIS A 1 188 ? 3.209 8.755 19.388 1.00 76.06 188 HIS A N 1
ATOM 1395 C CA . HIS A 1 188 ? 2.548 7.456 19.331 1.00 76.06 188 HIS A CA 1
ATOM 1396 C C . HIS A 1 188 ? 2.009 7.106 20.716 1.00 76.06 188 HIS A C 1
ATOM 1398 O O . HIS A 1 188 ? 2.755 7.094 21.694 1.00 76.06 188 HIS A O 1
ATOM 1404 N N . VAL A 1 189 ? 0.710 6.810 20.793 1.00 72.38 189 VAL A N 1
ATOM 1405 C CA . VAL A 1 189 ? 0.050 6.333 22.014 1.00 72.38 189 VAL A CA 1
ATOM 1406 C C . VAL A 1 189 ? -0.346 4.876 21.792 1.00 72.38 189 VAL A C 1
ATOM 1408 O O . VAL A 1 189 ? -1.272 4.625 21.014 1.00 72.38 189 VAL A O 1
ATOM 1411 N N . PRO A 1 190 ? 0.314 3.905 22.450 1.00 66.00 190 PRO A N 1
ATOM 1412 C CA . PRO A 1 190 ? -0.066 2.506 22.321 1.00 66.00 190 PRO A CA 1
ATOM 1413 C C . PRO A 1 190 ? -1.475 2.263 22.877 1.00 66.00 190 PRO A C 1
ATOM 1415 O O . PRO A 1 190 ? -1.887 2.875 23.869 1.00 66.00 190 PRO A O 1
ATOM 1418 N N . LEU A 1 191 ? -2.215 1.345 22.253 1.00 59.8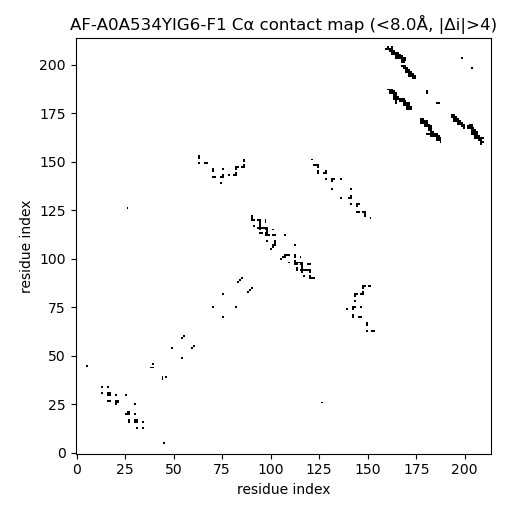8 191 LEU A N 1
ATOM 1419 C CA . LEU A 1 191 ? -3.599 1.040 22.614 1.00 59.88 191 LEU A CA 1
ATOM 1420 C C . LEU A 1 191 ? -3.712 0.598 24.085 1.00 59.88 191 LEU A C 1
ATOM 1422 O O . LEU A 1 191 ? -2.928 -0.225 24.550 1.00 59.88 191 LEU A O 1
ATOM 1426 N N . GLY A 1 192 ? -4.688 1.141 24.818 1.00 65.81 192 GLY A N 1
ATOM 1427 C CA . GLY A 1 192 ? -4.919 0.790 26.225 1.00 65.81 192 GLY A CA 1
ATOM 1428 C C . GLY A 1 192 ? -3.906 1.371 27.220 1.00 65.81 192 GLY A C 1
ATOM 1429 O O . GLY A 1 192 ? -4.019 1.097 28.412 1.00 65.81 192 GLY A O 1
ATOM 1430 N N . THR A 1 193 ? -2.947 2.188 26.771 1.00 75.50 193 THR A N 1
ATOM 1431 C CA . THR A 1 193 ? -2.003 2.871 27.668 1.00 75.50 193 THR A CA 1
ATOM 1432 C C . THR A 1 193 ? -2.711 4.019 28.387 1.00 75.50 193 THR A C 1
ATOM 1434 O O . THR A 1 193 ? -3.228 4.907 27.706 1.00 75.50 193 THR A O 1
ATOM 1437 N N . PRO A 1 194 ? -2.735 4.066 29.731 1.00 82.56 194 PRO A N 1
ATOM 1438 C CA . PRO A 1 194 ? -3.225 5.233 30.454 1.00 82.56 194 PRO A CA 1
ATOM 1439 C C . PRO A 1 194 ? -2.364 6.456 30.128 1.00 82.56 194 PRO A C 1
ATOM 1441 O O . PRO A 1 194 ? -1.143 6.425 30.283 1.00 82.56 194 PRO A O 1
ATOM 1444 N N . HIS A 1 195 ? -3.004 7.525 29.674 1.00 85.25 195 HIS A N 1
ATOM 1445 C CA . HIS A 1 195 ? -2.358 8.792 29.347 1.00 85.25 195 HIS A CA 1
ATOM 1446 C C . HIS A 1 195 ? -3.281 9.947 29.726 1.00 85.25 195 HIS A C 1
ATOM 1448 O O . HIS A 1 195 ? -4.499 9.772 29.827 1.00 85.25 195 HIS A O 1
ATOM 1454 N N . SER A 1 196 ? -2.699 11.124 29.936 1.00 85.50 196 SER A N 1
ATOM 1455 C CA . SER A 1 196 ? -3.449 12.374 30.026 1.00 85.50 196 SER A CA 1
ATOM 1456 C C . SER A 1 196 ? -2.982 13.356 28.958 1.00 85.50 196 SER A C 1
ATOM 1458 O O . SER A 1 196 ? -1.804 13.406 28.600 1.00 85.50 196 SER A O 1
ATOM 1460 N N . GLU A 1 197 ? -3.941 14.119 28.442 1.00 88.25 197 GLU A N 1
ATOM 1461 C CA . GLU A 1 197 ? -3.730 15.153 27.434 1.00 88.25 197 GLU A CA 1
ATOM 1462 C C . GLU A 1 197 ? -4.057 16.506 28.068 1.00 88.25 197 GLU A C 1
ATOM 1464 O O . GLU A 1 197 ? -5.115 16.683 28.678 1.00 88.25 197 GLU A O 1
ATOM 1469 N N . LYS A 1 198 ? -3.145 17.468 27.940 1.00 88.50 198 LYS A N 1
ATOM 1470 C CA . LYS A 1 198 ? -3.393 18.867 28.293 1.00 88.50 198 LYS A CA 1
ATOM 1471 C C . LYS A 1 198 ? -3.188 19.718 27.050 1.00 88.50 198 LYS A C 1
ATOM 1473 O O . LYS A 1 198 ? -2.173 19.571 26.383 1.00 88.50 198 LYS A O 1
ATOM 1478 N N . TYR A 1 199 ? -4.120 20.618 26.762 1.00 88.31 199 TYR A N 1
ATOM 1479 C CA . TYR A 1 199 ? -4.056 21.483 25.581 1.00 88.31 199 TYR A CA 1
ATOM 1480 C C . TYR A 1 199 ? -3.665 22.912 25.955 1.00 88.31 199 TYR A C 1
ATOM 1482 O O . TYR A 1 199 ? -3.971 23.382 27.055 1.00 88.31 199 TYR A O 1
ATOM 1490 N N . GLY A 1 200 ? -2.978 23.589 25.036 1.00 85.50 200 GLY A N 1
ATOM 1491 C CA . GLY A 1 200 ? -2.645 25.004 25.154 1.00 85.50 200 GLY A CA 1
ATOM 1492 C C . GLY A 1 200 ? -3.867 25.929 25.058 1.00 85.50 200 GLY A C 1
ATOM 1493 O O . GLY A 1 200 ? -4.985 25.481 24.791 1.00 85.50 200 GLY A O 1
ATOM 1494 N N . PRO A 1 201 ? -3.672 27.247 25.238 1.00 80.94 201 PRO A N 1
ATOM 1495 C CA . PRO A 1 201 ? -4.753 28.240 25.246 1.00 80.94 201 PRO A CA 1
ATOM 1496 C C . PRO A 1 201 ? -5.514 28.352 23.916 1.00 80.94 201 PRO A C 1
ATOM 1498 O O . PRO A 1 201 ? -6.640 28.838 23.900 1.00 80.94 201 PRO A O 1
ATOM 1501 N N . GLN A 1 202 ? -4.917 27.898 22.811 1.00 82.50 202 GLN A N 1
ATOM 1502 C CA . GLN A 1 202 ? -5.537 27.863 21.481 1.00 82.50 202 GLN A CA 1
ATOM 1503 C C . GLN A 1 202 ? -6.128 26.483 21.132 1.00 82.50 202 GLN A C 1
ATOM 1505 O O . GLN A 1 202 ? -6.640 26.298 20.033 1.00 82.50 202 GLN A O 1
ATOM 1510 N N . GLY A 1 203 ? -6.077 25.515 22.057 1.00 82.69 203 GLY A N 1
ATOM 1511 C CA . GLY A 1 203 ? -6.362 24.109 21.773 1.00 82.69 203 GLY A CA 1
ATOM 1512 C C . GLY A 1 203 ? -5.222 23.421 21.013 1.00 82.69 203 GLY A C 1
ATOM 1513 O O . GLY A 1 203 ? -4.147 23.995 20.834 1.00 82.69 203 GLY A O 1
ATOM 1514 N N . ALA A 1 204 ? -5.454 22.177 20.586 1.00 81.94 204 ALA A N 1
ATOM 1515 C CA . ALA A 1 204 ? -4.579 21.464 19.660 1.00 81.94 204 ALA A CA 1
ATOM 1516 C C . ALA A 1 204 ? -5.414 20.659 18.661 1.00 81.94 204 ALA A C 1
ATOM 1518 O O . ALA A 1 204 ? -6.313 19.915 19.057 1.00 81.94 204 ALA A O 1
ATOM 1519 N N . THR A 1 205 ? -5.086 20.779 17.378 1.00 80.31 205 THR A N 1
ATOM 1520 C CA . THR A 1 205 ? -5.595 19.907 16.319 1.00 80.31 205 THR A CA 1
ATOM 1521 C C . THR A 1 205 ? -4.483 18.936 15.971 1.00 80.31 205 THR A C 1
ATOM 1523 O O . THR A 1 205 ? -3.381 19.348 15.608 1.00 80.31 205 THR A O 1
ATOM 1526 N N . TYR A 1 206 ? -4.758 17.643 16.071 1.00 73.50 206 TYR A N 1
ATOM 1527 C CA . TYR A 1 206 ? -3.815 16.607 15.684 1.00 73.50 206 TYR A CA 1
ATOM 1528 C C . TYR A 1 206 ? -4.505 15.573 14.802 1.00 73.50 206 TYR A C 1
ATOM 1530 O O . TYR A 1 206 ? -5.684 15.255 14.966 1.00 73.50 206 TYR A O 1
ATOM 1538 N N . TRP A 1 207 ? -3.762 15.057 13.834 1.00 68.00 207 TRP A N 1
ATOM 1539 C CA . TRP A 1 207 ? -4.228 14.021 12.930 1.00 68.00 207 TRP A CA 1
ATOM 1540 C C . TRP A 1 207 ? -3.691 12.696 13.435 1.00 68.00 207 TRP A C 1
ATOM 1542 O O . TRP A 1 207 ? -2.480 12.499 13.522 1.00 68.00 207 TRP A O 1
ATOM 1552 N N . VAL A 1 208 ? -4.596 11.784 13.785 1.00 62.97 208 VAL A N 1
ATOM 1553 C CA . VAL A 1 208 ? -4.226 10.430 14.194 1.00 62.97 208 VAL A CA 1
ATOM 1554 C C . VAL A 1 208 ? -4.616 9.471 13.090 1.00 62.97 208 VAL A C 1
ATOM 1556 O O . VAL A 1 208 ? -5.800 9.297 12.801 1.00 62.97 208 VAL A O 1
ATOM 1559 N N . ALA A 1 209 ? -3.632 8.762 12.547 1.00 57.34 209 ALA A N 1
ATOM 1560 C CA . ALA A 1 209 ? -3.887 7.499 11.874 1.00 57.34 209 ALA A CA 1
ATOM 1561 C C . ALA A 1 209 ? -4.250 6.446 12.943 1.00 57.34 209 ALA A C 1
ATOM 1563 O O . ALA A 1 209 ? -3.436 5.610 13.330 1.00 57.34 209 ALA A O 1
ATOM 1564 N N . ARG A 1 210 ? -5.461 6.547 13.515 1.0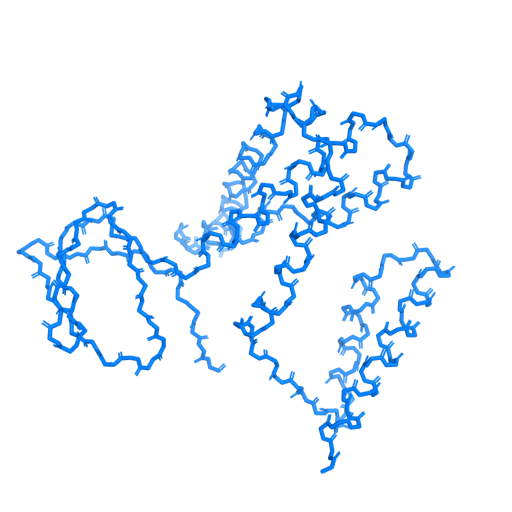0 47.44 210 ARG A N 1
ATOM 1565 C CA . ARG A 1 210 ? -5.944 5.653 14.578 1.00 47.44 210 ARG A CA 1
ATOM 1566 C C . ARG A 1 210 ? -6.749 4.537 13.934 1.00 47.44 210 ARG A C 1
ATOM 1568 O O . ARG A 1 210 ? -7.764 4.794 13.290 1.00 47.44 210 ARG A O 1
ATOM 1575 N N . ARG A 1 211 ? -6.346 3.286 14.146 1.00 45.31 211 ARG A N 1
ATOM 1576 C CA . ARG A 1 211 ? -7.229 2.164 13.836 1.00 45.31 211 ARG A CA 1
ATOM 1577 C C . ARG A 1 211 ? -8.189 1.972 15.005 1.00 45.31 211 ARG A C 1
ATOM 1579 O O . ARG A 1 211 ? -7.768 1.596 16.095 1.00 45.31 211 ARG A O 1
ATOM 1586 N N . ASN A 1 212 ? -9.476 2.226 14.772 1.00 37.38 212 ASN A N 1
ATOM 1587 C CA . ASN A 1 212 ? -10.526 1.736 15.657 1.00 37.38 212 ASN A CA 1
ATOM 1588 C C . ASN A 1 212 ? -10.510 0.206 15.586 1.00 37.38 212 ASN A C 1
ATOM 1590 O O . ASN A 1 212 ? -10.919 -0.376 14.583 1.00 37.38 212 ASN A O 1
ATOM 1594 N N . ALA A 1 213 ? -10.000 -0.430 16.636 1.00 37.53 213 ALA A N 1
ATOM 1595 C CA . ALA A 1 213 ? -10.286 -1.825 16.910 1.00 37.53 213 ALA A CA 1
ATOM 1596 C C . ALA A 1 213 ? -11.732 -1.891 17.422 1.00 37.53 213 ALA A C 1
ATOM 1598 O O . ALA A 1 213 ? -12.033 -1.417 18.519 1.00 37.53 213 ALA A O 1
ATOM 1599 N N . ARG A 1 214 ? -12.634 -2.396 16.586 1.00 35.03 214 ARG A N 1
ATOM 1600 C CA . ARG A 1 214 ? -13.768 -3.177 17.070 1.00 35.03 214 ARG A CA 1
ATOM 1601 C C . ARG A 1 214 ? -13.487 -4.619 16.716 1.00 35.03 214 ARG A C 1
ATOM 1603 O O . ARG A 1 214 ? -12.930 -4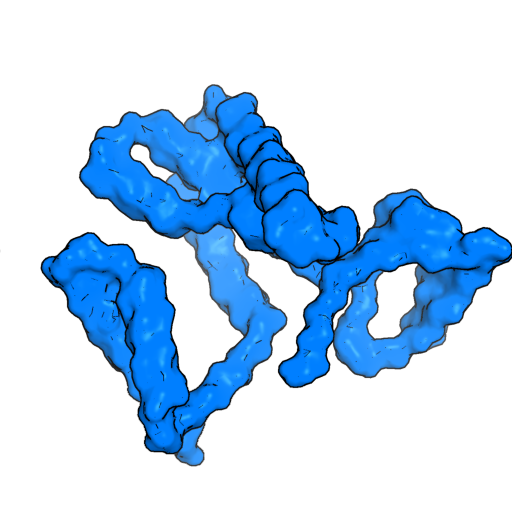.813 15.610 1.00 35.03 214 ARG A O 1
#

Radius of gyration: 21.51 Å; Cα contacts (8 Å, |Δi|>4): 210; chains: 1; bounding box: 44×57×56 Å

Foldseek 3Di:
DPPVVLVVVLVVQLVVLQVVCVVVVHDSVVSNVVSVVVLVPDPPNDDPDDDVVVVCVPPVVVVLVVLVVVADPVLCVVCVVLLCCVLPVQLVVQLVVQLVCCCVPVVDDSVVSSVVSNVPSQDDLVVVLVVCVVVVHDPSSNNSSSSSVSSNSVVVVVLPAKKFWQAFKKWKDQPPDIDIHHHGDIDGDDPPGDIDMDGDPVGIDMDTPDDPDD